Protein AF-A0A2D4SMN6-F1 (afdb_monomer_lite)

Foldseek 3Di:
DVVVVVVVVVVVVVVVVCVVDVPVPVVVVVVVVVCVPDPDDPVVVVVVVVVVVVVVVPDDDDDDDDDDDDDDDDDDDDDDPPPPPDPPPPPPDVVVLVVVLVVVVVVQQPDDQPPDWHWDADLVDLAGTETEDEADDPVSLLRRLLSVLVVCLVDQNGQKHKYFYPVWDDVSSLVSNVVSNVVRDPPVQWDWDGDGGMIMIGGPDGGCSSPDPDPVPPDD

pLDDT: mean 73.34, std 19.49, range [35.47, 96.75]

Secondary structure (DSSP, 8-state):
-HHHHHHHHHHHHHHHHHHH---HHHHHHHHHHHHHH-SS-HHHHHHHHHHHHHHHTS-----------------------------------HHHHHHHHHHHHHHHHH---TT--EEEE-TTSSS-EEEEE-S--HHHHHHHHHHHHHHHHTS---SEEEEEETT---HHHHHHHHHHHTTTS-TTSEEEEE-SSEEEEEESS--GGG-----TT---

Radius of gyration: 28.44 Å; chains: 1; bounding box: 80×39×70 Å

Sequence (220 aa):
MKLISLLFFILSYGAWYVQQHPSSETWNITFIEWNQKSPVSIWSIFLTLGVILFLRKSKKNPTTPSRSSRPQPKPRTQTQPRAQSEPKAPIFDESVASEWKEKLSSSALSLTFPRGGKIAFDPQKDTPFVLKLPHKTHQAYKDSIHIFAQWLCDTPTPKRVMIRFDAGCSEKEQQLVRAAFRKHYHINEMIIRKEANQIDILFHHPDQKWGIKYNLNKTF

Structure (mmCIF, N/CA/C/O backbone):
data_AF-A0A2D4SMN6-F1
#
_entry.id   AF-A0A2D4SMN6-F1
#
loop_
_atom_site.group_PDB
_atom_site.id
_atom_site.type_symbol
_atom_site.label_atom_id
_atom_site.label_alt_id
_atom_site.label_comp_id
_atom_site.label_asym_id
_atom_site.label_entity_id
_atom_site.label_seq_id
_atom_site.pdbx_PDB_ins_code
_atom_site.Cartn_x
_atom_site.Cartn_y
_atom_site.Cartn_z
_atom_site.occupancy
_atom_site.B_iso_or_equiv
_atom_site.auth_seq_id
_atom_site.auth_comp_id
_atom_site.auth_asym_id
_atom_site.auth_atom_id
_atom_site.pdbx_PDB_model_num
ATOM 1 N N . MET A 1 1 ? -12.666 22.801 -34.408 1.00 52.06 1 MET A N 1
ATOM 2 C CA . MET A 1 1 ? -11.562 23.788 -34.462 1.00 52.06 1 MET A CA 1
ATOM 3 C C . MET A 1 1 ? -10.513 23.642 -33.346 1.00 52.06 1 MET A C 1
ATOM 5 O O . MET A 1 1 ? -9.399 24.089 -33.556 1.00 52.06 1 MET A O 1
ATOM 9 N N . LYS A 1 2 ? -10.778 22.966 -32.211 1.00 52.53 2 LYS A N 1
ATOM 10 C CA . LYS A 1 2 ? -9.807 22.846 -31.094 1.00 52.53 2 LYS A CA 1
ATOM 11 C C . LYS A 1 2 ? -8.564 21.971 -31.367 1.00 52.53 2 LYS A C 1
ATOM 13 O O . LYS A 1 2 ? -7.527 22.199 -30.764 1.00 52.53 2 LYS A O 1
ATOM 18 N N . LEU A 1 3 ? -8.641 21.007 -32.290 1.00 51.12 3 LEU A N 1
ATOM 19 C CA . LEU A 1 3 ? -7.527 20.084 -32.576 1.00 51.12 3 LEU A CA 1
ATOM 20 C C . LEU A 1 3 ? -6.371 20.740 -33.353 1.00 51.12 3 LEU A C 1
ATOM 22 O O . LEU A 1 3 ? -5.216 20.374 -33.176 1.00 51.12 3 LEU A O 1
ATOM 26 N N . ILE A 1 4 ? -6.694 21.722 -34.199 1.00 60.94 4 ILE A N 1
ATOM 27 C CA . ILE A 1 4 ? -5.717 22.423 -35.043 1.00 60.94 4 ILE A CA 1
ATOM 28 C C . ILE A 1 4 ? -4.829 23.317 -34.170 1.00 60.94 4 ILE A C 1
ATOM 30 O O . ILE A 1 4 ? -3.617 23.330 -34.337 1.00 60.94 4 ILE A O 1
ATOM 34 N N . SER A 1 5 ? -5.414 23.973 -33.163 1.00 60.12 5 SER A N 1
ATOM 35 C CA . SER A 1 5 ? -4.671 24.786 -32.192 1.00 60.12 5 SER A CA 1
ATOM 36 C C . SER A 1 5 ? -3.653 23.966 -31.388 1.00 60.12 5 SER A C 1
ATOM 38 O O . SER A 1 5 ? -2.552 24.450 -31.146 1.00 60.12 5 SER A O 1
ATOM 40 N N . LEU A 1 6 ? -3.973 22.712 -31.043 1.00 64.50 6 LEU A N 1
ATOM 41 C CA . LEU A 1 6 ? -3.051 21.828 -30.324 1.00 64.50 6 LEU A CA 1
ATOM 42 C C . LEU A 1 6 ? -1.851 21.417 -31.195 1.00 64.50 6 LEU A C 1
ATOM 44 O O . LEU A 1 6 ? -0.722 21.385 -30.717 1.00 64.50 6 LEU A O 1
ATOM 48 N N . LEU A 1 7 ? -2.093 21.149 -32.482 1.00 62.28 7 LEU A N 1
ATOM 49 C CA . LEU A 1 7 ? -1.046 20.828 -33.456 1.00 62.28 7 LEU A CA 1
ATOM 50 C C . LEU A 1 7 ? -0.087 22.000 -33.669 1.00 62.28 7 LEU A C 1
ATOM 52 O O . LEU A 1 7 ? 1.123 21.796 -33.659 1.00 62.28 7 LEU A O 1
ATOM 56 N N . PHE A 1 8 ? -0.612 23.223 -33.780 1.00 68.56 8 PHE A N 1
ATOM 57 C CA . PHE A 1 8 ? 0.228 24.419 -33.837 1.00 68.56 8 PHE A CA 1
ATOM 58 C C . PHE A 1 8 ? 1.056 24.587 -32.562 1.00 68.56 8 PHE A C 1
ATOM 60 O O . PHE A 1 8 ? 2.240 24.870 -32.657 1.00 68.56 8 PHE A O 1
ATOM 67 N N . PHE A 1 9 ? 0.487 24.337 -31.379 1.00 69.38 9 PHE A N 1
ATOM 68 C CA . PHE A 1 9 ? 1.232 24.455 -30.123 1.00 69.38 9 PHE A CA 1
ATOM 69 C C . PHE A 1 9 ? 2.400 23.463 -30.029 1.00 69.38 9 PHE A C 1
ATOM 71 O O . PHE A 1 9 ? 3.490 23.835 -29.604 1.00 69.38 9 PHE A O 1
ATOM 78 N N . ILE A 1 10 ? 2.197 22.218 -30.472 1.00 72.12 10 ILE A N 1
ATOM 79 C CA . ILE A 1 10 ? 3.242 21.182 -30.479 1.00 72.12 10 ILE A CA 1
ATOM 80 C C . ILE A 1 10 ? 4.348 21.532 -31.484 1.00 72.12 10 ILE A C 1
ATOM 82 O O . ILE A 1 10 ? 5.528 21.403 -31.162 1.00 72.12 10 ILE A O 1
ATOM 86 N N . LEU A 1 11 ? 3.980 22.016 -32.676 1.00 69.00 11 LEU A N 1
ATOM 87 C CA . LEU A 1 11 ? 4.942 22.424 -33.704 1.00 69.00 11 LEU A CA 1
ATOM 88 C C . LEU A 1 11 ? 5.760 23.646 -33.264 1.00 69.00 11 LEU A C 1
ATOM 90 O O . LEU A 1 11 ? 6.982 23.642 -33.403 1.00 69.00 11 LEU A O 1
ATOM 94 N N . SER A 1 12 ? 5.115 24.651 -32.668 1.00 72.00 12 SER A N 1
ATOM 95 C CA . SER A 1 12 ? 5.791 25.842 -32.142 1.00 72.00 12 SER A CA 1
ATOM 96 C C . SER A 1 12 ? 6.727 25.510 -30.980 1.00 72.00 12 SER A C 1
ATOM 98 O O . SER A 1 12 ? 7.827 26.052 -30.904 1.00 72.00 12 SER A O 1
ATOM 100 N N . TYR A 1 13 ? 6.323 24.595 -30.092 1.00 71.12 13 TYR A N 1
ATOM 101 C CA . TYR A 1 13 ? 7.156 24.165 -28.967 1.00 71.12 13 TYR A CA 1
ATOM 102 C C . TYR A 1 13 ? 8.370 23.351 -29.434 1.00 71.12 13 TYR A C 1
ATOM 104 O O . TYR A 1 13 ? 9.477 23.563 -28.944 1.00 71.12 13 TYR A O 1
ATOM 112 N N . GLY A 1 14 ? 8.186 22.479 -30.432 1.00 66.00 14 GLY A N 1
ATOM 113 C CA . GLY A 1 14 ? 9.284 21.754 -31.070 1.00 66.00 14 GLY A CA 1
ATOM 114 C C . GLY A 1 14 ? 10.293 22.690 -31.738 1.00 66.00 14 GLY A C 1
ATOM 115 O O . GLY A 1 14 ? 11.494 22.529 -31.539 1.00 66.00 14 GLY A O 1
ATOM 116 N N . ALA A 1 15 ? 9.820 23.710 -32.461 1.00 69.25 15 ALA A N 1
ATOM 117 C CA . ALA A 1 15 ? 10.693 24.691 -33.108 1.00 69.25 15 ALA A CA 1
ATOM 118 C C . ALA A 1 15 ? 11.480 25.538 -32.090 1.00 69.25 15 ALA A C 1
ATOM 120 O O . ALA A 1 15 ? 12.682 25.736 -32.254 1.00 69.25 15 ALA A O 1
ATOM 121 N N . TRP A 1 16 ? 10.831 25.976 -31.004 1.00 72.44 16 TRP A N 1
ATOM 122 C CA . TRP A 1 16 ? 11.483 26.727 -29.925 1.00 72.44 16 TRP A CA 1
ATOM 123 C C . TRP A 1 16 ? 12.549 25.899 -29.196 1.00 72.44 16 TRP A C 1
ATOM 125 O O . TRP A 1 16 ? 13.638 26.397 -28.917 1.00 72.44 16 TRP A O 1
ATOM 135 N N . TYR A 1 17 ? 12.272 24.617 -28.944 1.00 66.75 17 TYR A N 1
ATOM 136 C CA . TYR A 1 17 ? 13.219 23.707 -28.299 1.00 66.75 17 TYR A CA 1
ATOM 137 C C . TYR A 1 17 ? 14.473 23.465 -29.156 1.00 66.75 17 TYR A C 1
ATOM 139 O O . TYR A 1 17 ? 15.591 23.498 -28.643 1.00 66.75 17 TYR A O 1
ATOM 147 N N . VAL A 1 18 ? 14.302 23.301 -30.473 1.00 61.66 18 VAL A N 1
ATOM 148 C CA . VAL A 1 18 ? 15.417 23.170 -31.432 1.00 61.66 18 VAL A CA 1
ATOM 149 C C . VAL A 1 18 ? 16.272 24.440 -31.475 1.00 61.66 18 VAL A C 1
ATOM 151 O O . VAL A 1 18 ? 17.490 24.363 -31.607 1.00 61.66 18 VAL A O 1
ATOM 154 N N . GLN A 1 19 ? 15.659 25.611 -31.301 1.00 66.12 19 GLN A N 1
ATOM 155 C CA . GLN A 1 19 ? 16.364 26.890 -31.306 1.00 66.12 19 GLN A CA 1
ATOM 156 C C . GLN A 1 19 ? 17.212 27.121 -30.039 1.00 66.12 19 GLN A C 1
ATOM 158 O O . GLN A 1 19 ? 18.218 27.824 -30.108 1.00 66.12 19 GLN A O 1
ATOM 163 N N . GLN A 1 20 ? 16.848 26.520 -28.898 1.00 66.94 20 GLN A N 1
ATOM 164 C CA . GLN A 1 20 ? 17.620 26.622 -27.648 1.00 66.94 20 GLN A CA 1
ATOM 165 C C . GLN A 1 20 ? 18.776 25.618 -27.533 1.00 66.94 20 GLN A C 1
ATOM 167 O O . GLN A 1 20 ? 19.695 25.837 -26.744 1.00 66.94 20 GLN A O 1
ATOM 172 N N . HIS A 1 21 ? 18.771 24.546 -28.328 1.00 57.16 21 HIS A N 1
ATOM 173 C CA . HIS A 1 21 ? 19.803 23.506 -28.299 1.00 57.16 21 HIS A CA 1
ATOM 174 C C . HIS A 1 21 ? 20.436 23.304 -29.688 1.00 57.16 21 HIS A C 1
ATOM 176 O O . HIS A 1 21 ? 20.187 22.289 -30.338 1.00 57.16 21 HIS A O 1
ATOM 182 N N . PRO A 1 22 ? 21.285 24.241 -30.155 1.00 53.78 22 PRO A N 1
ATOM 183 C CA . PRO A 1 22 ? 21.840 24.232 -31.510 1.00 53.78 22 PRO A CA 1
ATOM 184 C C . PRO A 1 22 ? 22.974 23.210 -31.734 1.00 53.78 22 PRO A C 1
ATOM 186 O O . PRO A 1 22 ? 23.736 23.354 -32.687 1.00 53.78 22 PRO A O 1
ATOM 189 N N . SER A 1 23 ? 23.120 22.171 -30.901 1.00 53.19 23 SER A N 1
ATOM 190 C CA . SER A 1 23 ? 24.130 21.126 -31.123 1.00 53.19 23 SER A CA 1
ATOM 191 C C . SER A 1 23 ? 23.672 20.187 -32.249 1.00 53.19 23 SER A C 1
ATOM 193 O O . SER A 1 23 ? 23.110 19.115 -32.017 1.00 53.19 23 SER A O 1
ATOM 195 N N . SER A 1 24 ? 23.872 20.631 -33.486 1.00 50.16 24 SER A N 1
ATOM 196 C CA . SER A 1 24 ? 23.429 20.007 -34.737 1.00 50.16 24 SER A CA 1
ATOM 197 C C . SER A 1 24 ? 24.169 18.716 -35.115 1.00 50.16 24 SER A C 1
ATOM 199 O O . SER A 1 24 ? 23.816 18.083 -36.108 1.00 50.16 24 SER A O 1
ATOM 201 N N . GLU A 1 25 ? 25.149 18.274 -34.326 1.00 52.16 25 GLU A N 1
ATOM 202 C CA . GLU A 1 25 ? 25.961 17.096 -34.658 1.00 52.16 25 GLU A CA 1
ATOM 203 C C . GLU A 1 25 ? 25.389 15.777 -34.113 1.00 52.16 25 GLU A C 1
ATOM 205 O O . GLU A 1 25 ? 25.481 14.744 -34.773 1.00 52.16 25 GLU A O 1
ATOM 210 N N . THR A 1 26 ? 24.711 15.780 -32.962 1.00 50.41 26 THR A N 1
ATOM 211 C CA . THR A 1 26 ? 24.209 14.540 -32.332 1.00 50.41 26 THR A CA 1
ATOM 212 C C . THR A 1 26 ? 22.877 14.051 -32.903 1.00 50.41 26 THR A C 1
ATOM 214 O O . THR A 1 26 ? 22.603 12.847 -32.923 1.00 50.41 26 THR A O 1
ATOM 217 N N . TRP A 1 27 ? 22.045 14.952 -33.426 1.00 46.91 27 TRP A N 1
ATOM 218 C CA . TRP A 1 27 ? 20.718 14.588 -33.935 1.00 46.91 27 TRP A CA 1
ATOM 219 C C . TRP A 1 27 ? 20.756 13.925 -35.313 1.00 46.91 27 TRP A C 1
ATOM 221 O O . TRP A 1 27 ? 19.980 13.001 -35.552 1.00 46.91 27 TRP A O 1
ATOM 231 N N . ASN A 1 28 ? 21.684 14.323 -36.191 1.00 49.31 28 ASN A N 1
ATOM 232 C CA . ASN A 1 28 ? 21.813 13.711 -37.518 1.00 49.31 28 ASN A CA 1
ATOM 233 C C . ASN A 1 28 ? 22.252 12.241 -37.433 1.00 49.31 28 ASN A C 1
ATOM 235 O O . ASN A 1 28 ? 21.723 11.399 -38.155 1.00 49.31 28 ASN A O 1
ATOM 239 N N . ILE A 1 29 ? 23.153 11.909 -36.504 1.00 50.25 29 ILE A N 1
ATOM 240 C CA . ILE A 1 29 ? 23.655 10.537 -36.327 1.00 50.25 29 ILE A CA 1
ATOM 241 C C . ILE A 1 29 ? 22.550 9.629 -35.762 1.00 50.25 29 ILE A C 1
ATOM 243 O O . ILE A 1 29 ? 22.331 8.523 -36.258 1.00 50.25 29 ILE A O 1
ATOM 247 N N . THR A 1 30 ? 21.774 10.132 -34.798 1.00 51.91 30 THR A N 1
ATOM 248 C CA . THR A 1 30 ? 20.711 9.350 -34.145 1.00 51.91 30 THR A CA 1
ATOM 249 C C . THR A 1 30 ? 19.514 9.096 -35.075 1.00 51.91 30 THR A C 1
ATOM 251 O O . THR A 1 30 ? 18.909 8.024 -35.029 1.00 51.91 30 THR A O 1
ATOM 254 N N . PHE A 1 31 ? 19.178 10.042 -35.963 1.00 51.38 31 PHE A N 1
ATOM 255 C CA . PHE A 1 31 ? 18.080 9.865 -36.926 1.00 51.38 31 PHE A CA 1
ATOM 256 C C . PHE A 1 31 ? 18.416 8.855 -38.033 1.00 51.38 31 PHE A C 1
ATOM 258 O O . PHE A 1 31 ? 17.540 8.100 -38.460 1.00 51.38 31 PHE A O 1
ATOM 265 N N . ILE A 1 32 ? 19.677 8.811 -38.477 1.00 51.41 32 ILE A N 1
ATOM 266 C CA . ILE A 1 32 ? 20.130 7.885 -39.523 1.00 51.41 32 ILE A CA 1
ATOM 267 C C . ILE A 1 32 ? 20.202 6.447 -38.984 1.00 51.41 32 ILE A C 1
ATOM 269 O O . ILE A 1 32 ? 19.708 5.533 -39.646 1.00 51.41 32 ILE A O 1
ATOM 273 N N . GLU A 1 33 ? 20.707 6.235 -37.762 1.00 51.16 33 GLU A N 1
ATOM 274 C CA . GLU A 1 33 ? 20.721 4.898 -37.142 1.00 51.16 33 GLU A CA 1
ATOM 275 C C . GLU A 1 33 ? 19.312 4.357 -36.853 1.00 51.16 33 GLU A C 1
ATOM 277 O O . GLU A 1 33 ? 19.053 3.159 -37.016 1.00 51.16 33 GLU A O 1
ATOM 282 N N . TRP A 1 34 ? 18.370 5.218 -36.453 1.00 50.75 34 TRP A N 1
ATOM 283 C CA . TRP A 1 34 ? 17.008 4.775 -36.146 1.00 50.75 34 TRP A CA 1
ATOM 284 C C . TRP A 1 34 ? 16.237 4.338 -37.399 1.00 50.75 34 TRP A C 1
ATOM 286 O O . TRP A 1 34 ? 15.472 3.370 -37.353 1.00 50.75 34 TRP A O 1
ATOM 296 N N . ASN A 1 35 ? 16.506 4.977 -38.542 1.00 51.44 35 ASN A N 1
ATOM 297 C CA . ASN A 1 35 ? 15.891 4.625 -39.821 1.00 51.44 35 ASN A CA 1
ATOM 298 C C . ASN A 1 35 ? 16.421 3.294 -40.401 1.00 51.44 35 ASN A C 1
ATOM 300 O O . ASN A 1 35 ? 15.777 2.711 -41.267 1.00 51.44 35 ASN A O 1
ATOM 304 N N . GLN A 1 36 ? 17.563 2.786 -39.912 1.00 56.34 36 GLN A N 1
ATOM 305 C CA . GLN A 1 36 ? 18.129 1.494 -40.328 1.00 56.34 36 GLN A CA 1
ATOM 306 C C . GLN A 1 36 ? 17.689 0.305 -39.457 1.00 56.34 36 GLN A C 1
ATOM 308 O O . GLN A 1 36 ? 17.659 -0.823 -39.943 1.00 56.34 36 GLN A O 1
ATOM 313 N N . LYS A 1 37 ? 17.347 0.524 -38.179 1.00 55.34 37 LYS A N 1
ATOM 314 C CA . LYS A 1 37 ? 16.965 -0.557 -37.243 1.00 55.34 37 LYS A CA 1
ATOM 315 C C . LYS A 1 37 ? 15.463 -0.794 -37.115 1.00 55.34 37 LYS A C 1
ATOM 317 O O . LYS A 1 37 ? 15.063 -1.850 -36.628 1.00 55.34 37 LYS A O 1
ATOM 322 N N . SER A 1 38 ? 14.628 0.158 -37.524 1.00 52.31 38 SER A N 1
ATOM 323 C CA . SER A 1 38 ? 13.178 -0.023 -37.506 1.00 52.31 38 SER A CA 1
ATOM 324 C C . SER A 1 38 ? 12.708 -0.639 -38.830 1.00 52.31 38 SER A C 1
ATOM 326 O O . SER A 1 38 ? 12.815 0.018 -39.863 1.00 52.31 38 SER A O 1
ATOM 328 N N . PRO A 1 39 ? 12.105 -1.844 -38.839 1.00 59.41 39 PRO A N 1
ATOM 329 C CA . PRO A 1 39 ? 11.468 -2.395 -40.041 1.00 59.41 39 PRO A CA 1
ATOM 330 C C . PRO A 1 39 ? 10.200 -1.620 -40.446 1.00 59.41 39 PRO A C 1
ATOM 332 O O . PRO A 1 39 ? 9.530 -1.962 -41.418 1.00 59.41 39 PRO A O 1
ATOM 335 N N . VAL A 1 40 ? 9.837 -0.588 -39.683 1.00 57.53 40 VAL A N 1
ATOM 336 C CA . VAL A 1 40 ? 8.602 0.168 -39.826 1.00 57.53 40 VAL A CA 1
ATOM 337 C C . VAL A 1 40 ? 8.944 1.552 -40.366 1.00 57.53 40 VAL A C 1
ATOM 339 O O . VAL A 1 40 ? 9.474 2.400 -39.648 1.00 57.53 40 VAL A O 1
ATOM 342 N N . SER A 1 41 ? 8.641 1.772 -41.647 1.00 67.06 41 SER A N 1
ATOM 343 C CA . SER A 1 41 ? 8.822 3.064 -42.314 1.00 67.06 41 SER A CA 1
ATOM 344 C C . SER A 1 41 ? 8.030 4.156 -41.592 1.00 67.06 41 SER A C 1
ATOM 346 O O . SER A 1 41 ? 6.854 3.958 -41.285 1.00 67.06 41 SER A O 1
ATOM 348 N N . ILE A 1 42 ? 8.628 5.330 -41.372 1.00 65.75 42 ILE A N 1
ATOM 349 C CA . ILE A 1 42 ? 7.981 6.494 -40.732 1.00 65.75 42 ILE A CA 1
ATOM 350 C C . ILE A 1 42 ? 6.644 6.856 -41.409 1.00 65.75 42 ILE A C 1
ATOM 352 O O . ILE A 1 42 ? 5.694 7.268 -40.743 1.00 65.75 42 ILE A O 1
ATOM 356 N N . TRP A 1 43 ? 6.510 6.602 -42.714 1.00 67.50 43 TRP A N 1
ATOM 357 C CA . TRP A 1 43 ? 5.266 6.803 -43.462 1.00 67.50 43 TRP A CA 1
ATOM 358 C C . TRP A 1 43 ? 4.089 5.954 -42.954 1.00 67.50 43 TRP A C 1
ATOM 360 O O . TRP A 1 43 ? 2.939 6.391 -43.008 1.00 67.50 43 TRP A O 1
ATOM 370 N N . SER A 1 44 ? 4.353 4.774 -42.387 1.00 71.50 44 SER A N 1
ATOM 371 C CA . SER A 1 44 ? 3.319 3.891 -41.827 1.00 71.50 44 SER A CA 1
ATOM 372 C C . SER A 1 44 ? 2.669 4.454 -40.554 1.00 71.50 44 SER A C 1
ATOM 374 O O . SER A 1 44 ? 1.499 4.168 -40.287 1.00 71.50 44 SER A O 1
ATOM 376 N N . ILE A 1 45 ? 3.375 5.317 -39.811 1.00 69.38 45 ILE A N 1
ATOM 377 C CA . ILE A 1 45 ? 2.846 6.018 -38.630 1.00 69.38 45 ILE A CA 1
ATOM 378 C C . ILE A 1 4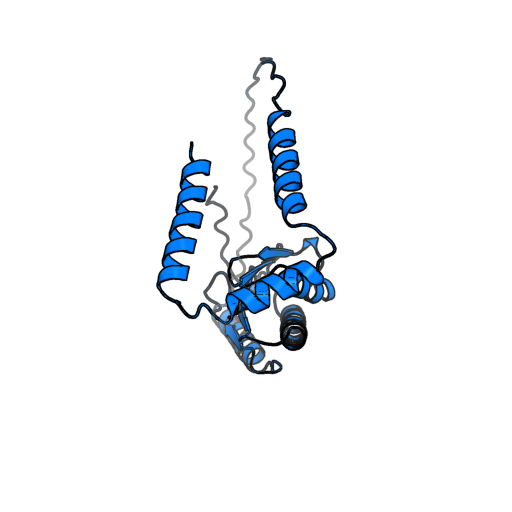5 ? 1.782 7.035 -39.069 1.00 69.38 45 ILE A C 1
ATOM 380 O O . ILE A 1 45 ? 0.702 7.112 -38.483 1.00 69.38 45 ILE A O 1
ATOM 384 N N . PHE A 1 46 ? 2.039 7.770 -40.154 1.00 73.06 46 PHE A N 1
ATOM 385 C CA . PHE A 1 46 ? 1.061 8.705 -40.716 1.00 73.06 46 PHE A CA 1
ATOM 386 C C . PHE A 1 46 ? -0.156 7.980 -41.304 1.00 73.06 46 PHE A C 1
ATOM 388 O O . PHE A 1 46 ? -1.292 8.423 -41.116 1.00 73.06 46 PHE A O 1
ATOM 395 N N . LEU A 1 47 ? 0.062 6.833 -41.953 1.00 73.69 47 LEU A N 1
ATOM 396 C CA . LEU A 1 47 ? -1.008 6.038 -42.557 1.00 73.69 47 LEU A CA 1
ATOM 397 C C . LEU A 1 47 ? -1.934 5.416 -41.496 1.00 73.69 47 LEU A C 1
ATOM 399 O O . LEU A 1 47 ? -3.158 5.490 -41.615 1.00 73.69 47 LEU A O 1
ATOM 403 N N . THR A 1 48 ? -1.367 4.887 -40.406 1.00 71.38 48 THR A N 1
ATOM 404 C CA . THR A 1 48 ? -2.145 4.354 -39.271 1.00 71.38 48 THR A CA 1
ATOM 405 C C . THR A 1 48 ? -2.940 5.441 -38.548 1.00 71.38 48 THR A C 1
ATOM 407 O O . THR A 1 48 ? -4.114 5.223 -38.234 1.00 71.38 48 THR A O 1
ATOM 410 N N . LEU A 1 49 ? -2.375 6.639 -38.356 1.00 74.00 49 LEU A N 1
ATOM 411 C CA . LEU A 1 49 ? -3.130 7.773 -37.807 1.00 74.00 49 LEU A CA 1
ATOM 412 C C . LEU A 1 49 ? -4.312 8.179 -38.703 1.00 74.00 49 LEU A C 1
ATOM 414 O O . LEU A 1 49 ? -5.399 8.465 -38.191 1.00 74.00 49 LEU A O 1
ATOM 418 N N . GLY A 1 50 ? -4.128 8.169 -40.027 1.00 70.31 50 GLY A N 1
ATOM 419 C CA . GLY A 1 50 ? -5.186 8.470 -40.993 1.00 70.31 50 GLY A CA 1
ATOM 420 C C . GLY A 1 50 ? -6.378 7.511 -40.894 1.00 70.31 50 GLY A C 1
ATOM 421 O O . GLY A 1 50 ? -7.527 7.953 -40.818 1.00 70.31 50 GLY A O 1
ATOM 422 N N . VAL A 1 51 ? -6.114 6.202 -40.804 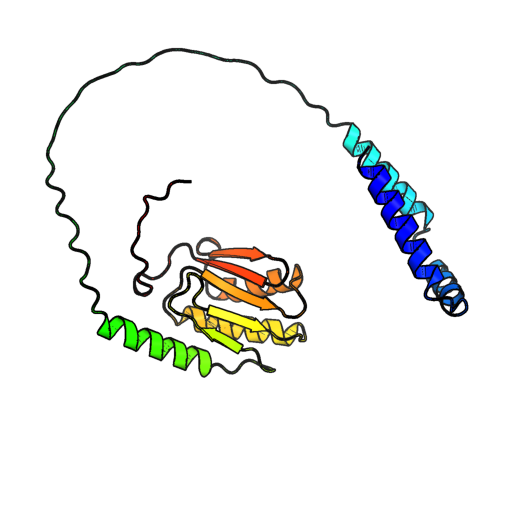1.00 73.31 51 VAL A N 1
ATOM 423 C CA . VAL A 1 51 ? -7.157 5.161 -40.699 1.00 73.31 51 VAL A CA 1
ATOM 424 C C . VAL A 1 51 ? -7.959 5.284 -39.398 1.00 73.31 51 VAL A C 1
ATOM 426 O O . VAL A 1 51 ? -9.191 5.209 -39.414 1.00 73.31 51 VAL A O 1
ATOM 429 N N . ILE A 1 52 ? -7.291 5.545 -38.269 1.00 72.38 52 ILE A N 1
ATOM 430 C CA . ILE A 1 52 ? -7.952 5.694 -36.960 1.00 72.38 52 ILE A CA 1
ATOM 431 C C . ILE A 1 52 ? -8.892 6.910 -36.945 1.00 72.38 52 ILE A C 1
ATOM 433 O O . ILE A 1 52 ? -9.994 6.849 -36.387 1.00 72.38 52 ILE A O 1
ATOM 437 N N . LEU A 1 53 ? -8.490 8.018 -37.574 1.00 69.12 53 LEU A N 1
ATOM 438 C CA . LEU A 1 53 ? -9.325 9.217 -37.668 1.00 69.12 53 LEU A CA 1
ATOM 439 C C . LEU A 1 53 ? -10.522 9.023 -38.611 1.00 69.12 53 LEU A C 1
ATOM 441 O O . LEU A 1 53 ? -11.600 9.554 -38.332 1.00 69.12 53 LEU A O 1
ATOM 445 N N . PHE A 1 54 ? -10.370 8.231 -39.677 1.00 65.88 54 PHE A N 1
ATOM 446 C CA . PHE A 1 54 ? -11.451 7.942 -40.622 1.00 65.88 54 PHE A CA 1
ATOM 447 C C . PHE A 1 54 ? -12.541 7.046 -40.005 1.00 65.88 54 PHE A C 1
ATOM 449 O O . PHE A 1 54 ? -13.730 7.353 -40.107 1.00 65.88 54 PHE A O 1
ATOM 456 N N . LEU A 1 55 ? -12.155 6.008 -39.252 1.00 64.00 55 LEU A N 1
ATOM 457 C CA . LEU A 1 55 ? -13.097 5.097 -38.581 1.00 64.00 55 LEU A CA 1
ATOM 458 C C . LEU A 1 55 ? -13.932 5.782 -37.484 1.00 64.00 55 LEU A C 1
ATOM 460 O O . LEU A 1 55 ? -15.082 5.405 -37.248 1.00 64.00 55 LEU A O 1
ATOM 464 N N . ARG A 1 56 ? -13.410 6.835 -36.840 1.00 58.69 56 ARG A N 1
ATOM 465 C CA . ARG A 1 56 ? -14.153 7.592 -35.814 1.00 58.69 56 ARG A CA 1
ATOM 466 C C . ARG A 1 56 ? -15.298 8.441 -36.368 1.00 58.69 56 ARG A C 1
ATOM 468 O O . ARG A 1 56 ? -16.221 8.743 -35.617 1.00 58.69 56 ARG A O 1
ATOM 475 N N . LYS A 1 57 ? -15.289 8.809 -37.654 1.00 55.44 57 LYS A N 1
ATOM 476 C CA . LYS A 1 57 ? -16.374 9.611 -38.253 1.00 55.44 57 LYS A CA 1
ATOM 477 C C . LYS A 1 57 ? -17.623 8.801 -38.623 1.00 55.44 57 LYS A C 1
ATOM 479 O O . LYS A 1 57 ? -18.661 9.413 -38.861 1.00 55.44 57 LYS A O 1
ATOM 484 N N . SER A 1 58 ? -17.549 7.468 -38.649 1.00 53.06 58 SER A N 1
ATOM 485 C CA . SER A 1 58 ? -18.630 6.621 -39.181 1.00 53.06 58 SER A CA 1
ATOM 486 C C . SER A 1 58 ? -19.672 6.166 -38.141 1.00 53.06 58 SER A C 1
ATOM 488 O O . SER A 1 58 ? -20.735 5.677 -38.505 1.00 53.06 58 SER A O 1
ATOM 490 N N . LYS A 1 59 ? -19.452 6.387 -36.836 1.00 50.47 59 LYS A N 1
ATOM 491 C CA . LYS A 1 59 ? -20.476 6.122 -35.805 1.00 50.47 59 LYS A CA 1
ATOM 492 C C . LYS A 1 59 ? -21.288 7.382 -35.498 1.00 50.47 59 LYS A C 1
ATOM 494 O O . LYS A 1 59 ? -20.998 8.100 -34.544 1.00 50.47 59 LYS A O 1
ATOM 499 N N . LYS A 1 60 ? -22.310 7.644 -36.317 1.00 48.94 60 LYS A N 1
ATOM 500 C CA . LYS A 1 60 ? -23.442 8.518 -35.968 1.00 48.94 60 LYS A CA 1
ATOM 501 C C . LYS A 1 60 ? -24.675 7.654 -35.662 1.00 48.94 60 LYS A C 1
ATOM 503 O O . LYS A 1 60 ? -24.922 6.660 -36.332 1.00 48.94 60 LYS A O 1
ATOM 508 N N . ASN A 1 61 ? -25.366 8.049 -34.597 1.00 49.78 61 ASN A N 1
ATOM 509 C CA . ASN A 1 61 ? -26.436 7.367 -33.856 1.00 49.78 61 ASN A CA 1
ATOM 510 C C . ASN A 1 61 ? -27.688 6.993 -34.673 1.00 49.78 61 ASN A C 1
ATOM 512 O O . ASN A 1 61 ? -28.022 7.709 -35.616 1.00 49.78 61 ASN A O 1
ATOM 516 N N . PRO A 1 62 ? -28.491 6.044 -34.155 1.00 46.91 62 PRO A N 1
ATOM 517 C CA . PRO A 1 62 ? -29.949 6.154 -34.181 1.00 46.91 62 PRO A CA 1
ATOM 518 C C . PRO A 1 62 ? -30.521 6.129 -32.744 1.00 46.91 62 PRO A C 1
ATOM 520 O O . PRO A 1 62 ? -30.140 5.300 -31.926 1.00 46.91 62 PRO A O 1
ATOM 523 N N . THR A 1 63 ? -31.222 7.177 -32.306 1.00 44.62 63 THR A N 1
ATOM 524 C CA . THR A 1 63 ? -32.679 7.408 -32.438 1.00 44.62 63 THR A CA 1
ATOM 525 C C . THR A 1 63 ? -33.456 6.858 -31.236 1.00 44.62 63 THR A C 1
ATOM 527 O O . THR A 1 63 ? -33.710 5.666 -31.113 1.00 44.62 63 THR A O 1
ATOM 530 N N . THR A 1 64 ? -33.852 7.777 -30.357 1.00 49.94 64 THR A N 1
ATOM 531 C CA . THR A 1 64 ? -34.817 7.612 -29.260 1.00 49.94 64 THR A CA 1
ATOM 532 C C . THR A 1 64 ? -36.256 7.549 -29.798 1.00 49.94 64 THR A C 1
ATOM 534 O O . THR A 1 64 ? -36.581 8.314 -30.707 1.00 49.94 64 THR A O 1
ATOM 537 N N . PRO A 1 65 ? -37.153 6.760 -29.179 1.00 51.28 65 PRO A N 1
ATOM 538 C CA . PRO A 1 65 ? -38.544 7.194 -28.977 1.00 51.28 65 PRO A CA 1
ATOM 539 C C . PRO A 1 65 ? -38.997 6.951 -27.517 1.00 51.28 65 PRO A C 1
ATOM 541 O O . PRO A 1 65 ? -38.672 5.944 -26.904 1.00 51.28 65 PRO A O 1
ATOM 544 N N . SER A 1 66 ? -39.529 7.965 -26.833 1.00 38.78 66 SER A N 1
ATOM 545 C CA . SER A 1 66 ? -40.962 8.300 -26.684 1.00 38.78 66 SER A CA 1
ATOM 546 C C . SER A 1 66 ? -41.689 7.581 -25.529 1.00 38.78 66 SER A C 1
ATOM 548 O O . SER A 1 66 ? -42.072 6.423 -25.620 1.00 38.78 66 SER A O 1
ATOM 550 N N . ARG A 1 67 ? -41.890 8.356 -24.453 1.00 46.34 67 ARG A N 1
ATOM 551 C CA . ARG A 1 67 ? -43.069 8.502 -23.572 1.00 46.34 67 ARG A CA 1
ATOM 552 C C . ARG A 1 67 ? -44.173 7.424 -23.633 1.00 46.34 67 ARG A C 1
ATOM 554 O O . ARG A 1 67 ? -44.883 7.315 -24.625 1.00 46.34 67 ARG A O 1
ATOM 561 N N . SER A 1 68 ? -44.468 6.819 -22.480 1.00 41.03 68 SER A N 1
ATOM 562 C CA . SER A 1 68 ? -45.825 6.382 -22.126 1.00 41.03 68 SER A CA 1
ATOM 563 C C . SER A 1 68 ? -46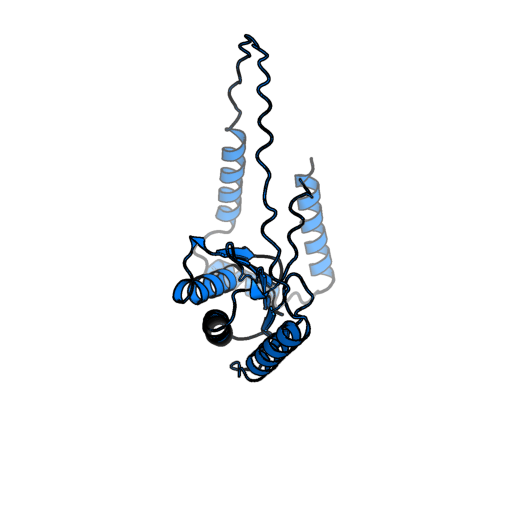.118 6.708 -20.661 1.00 41.03 68 SER A C 1
ATOM 565 O O . SER A 1 68 ? -45.288 6.529 -19.774 1.00 41.03 68 SER A O 1
ATOM 567 N N . SER A 1 69 ? -47.298 7.274 -20.452 1.00 54.69 69 SER A N 1
ATOM 568 C CA . SER A 1 69 ? -47.838 7.863 -19.233 1.00 54.69 69 SER A CA 1
ATOM 569 C C . SER A 1 69 ? -49.043 7.059 -18.755 1.00 54.69 69 SER A C 1
ATOM 571 O O . SER A 1 69 ? -49.966 6.937 -19.557 1.00 54.69 69 SER A O 1
ATOM 573 N N . ARG A 1 70 ? -49.098 6.618 -17.483 1.00 44.25 70 ARG A N 1
ATOM 574 C CA . ARG A 1 70 ? -50.323 6.513 -16.637 1.00 44.25 70 ARG A CA 1
ATOM 575 C C . ARG A 1 70 ? -50.056 5.827 -15.273 1.00 44.25 70 ARG A C 1
ATOM 577 O O . ARG A 1 70 ? -48.992 5.245 -15.120 1.00 44.25 70 ARG A O 1
ATOM 584 N N . PRO A 1 71 ? -50.979 5.888 -14.287 1.00 50.88 71 PRO A N 1
ATOM 585 C CA . PRO A 1 71 ? -51.186 6.987 -13.343 1.00 50.88 71 PRO A CA 1
ATOM 586 C C . PRO A 1 71 ? -50.928 6.573 -11.870 1.00 50.88 71 PRO A C 1
ATOM 588 O O . PRO A 1 71 ? -50.709 5.408 -11.554 1.00 50.88 71 PRO A O 1
ATOM 591 N N . GLN A 1 72 ? -50.991 7.554 -10.963 1.00 52.44 72 GLN A N 1
ATOM 592 C CA . GLN A 1 72 ? -51.019 7.376 -9.502 1.00 52.44 72 GLN A CA 1
ATOM 593 C C . GLN A 1 72 ? -52.104 6.397 -9.023 1.00 52.44 72 GLN A C 1
ATOM 595 O O . GLN A 1 72 ? -53.201 6.364 -9.583 1.00 52.44 72 GLN A O 1
ATOM 600 N N . PRO A 1 73 ? -51.861 5.764 -7.863 1.00 49.78 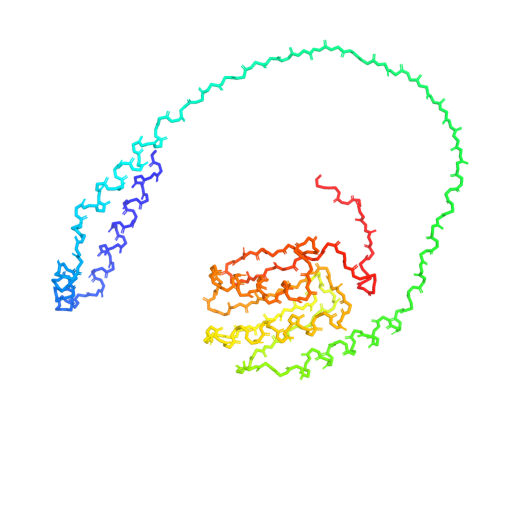73 PRO A N 1
ATOM 601 C CA . PRO A 1 73 ? -52.776 5.974 -6.744 1.00 49.78 73 PRO A CA 1
ATOM 602 C C . PRO A 1 73 ? -52.041 6.269 -5.421 1.00 49.78 73 PRO A C 1
ATOM 604 O O . PRO A 1 73 ? -51.138 5.556 -4.993 1.00 49.78 73 PRO A O 1
ATOM 607 N N . LYS A 1 74 ? -52.481 7.332 -4.747 1.00 50.09 74 LYS A N 1
ATOM 608 C CA . LYS A 1 74 ? -52.391 7.540 -3.289 1.00 50.09 74 LYS A CA 1
ATOM 609 C C . LYS A 1 74 ? -53.808 7.315 -2.720 1.00 50.09 74 LYS A C 1
ATOM 611 O O . LYS A 1 74 ? -54.752 7.410 -3.504 1.00 50.09 74 LYS A O 1
ATOM 616 N N . PRO A 1 75 ? -54.031 7.229 -1.395 1.00 58.91 75 PRO A N 1
ATOM 617 C CA . PRO A 1 75 ? -53.131 6.891 -0.282 1.00 58.91 75 PRO A CA 1
ATOM 618 C C . PRO A 1 75 ? -53.782 5.890 0.713 1.00 58.91 75 PRO A C 1
ATOM 620 O O . PRO A 1 75 ? -55.003 5.771 0.772 1.00 58.91 75 PRO A O 1
ATOM 623 N N . ARG A 1 76 ? -53.012 5.264 1.616 1.00 41.88 76 ARG A N 1
ATOM 624 C CA . ARG A 1 76 ? -53.556 4.929 2.947 1.00 41.88 76 ARG A CA 1
ATOM 625 C C . ARG A 1 76 ? -52.482 4.915 4.027 1.00 41.88 76 ARG A C 1
ATOM 627 O O . ARG A 1 76 ? -51.587 4.081 4.040 1.00 41.88 76 ARG A O 1
ATOM 634 N N . THR A 1 77 ? -52.623 5.874 4.930 1.00 47.56 77 THR A N 1
ATOM 635 C CA . THR A 1 77 ? -51.957 5.980 6.222 1.00 47.56 77 THR A CA 1
ATOM 636 C C . THR A 1 77 ? -52.342 4.793 7.103 1.00 47.56 77 THR A C 1
ATOM 638 O O . THR A 1 77 ? -53.527 4.579 7.358 1.00 47.56 77 THR A O 1
ATOM 641 N N . GLN A 1 78 ? -51.353 4.070 7.622 1.00 44.22 78 GLN A N 1
ATOM 642 C CA . GLN A 1 78 ? -51.472 3.403 8.914 1.00 44.22 78 GLN A CA 1
ATOM 643 C C . GLN A 1 78 ? -50.235 3.729 9.743 1.00 44.22 78 GLN A C 1
ATOM 645 O O . GLN A 1 78 ? -49.128 3.258 9.505 1.00 44.22 78 GLN A O 1
ATOM 650 N N . THR A 1 79 ? -50.475 4.611 10.700 1.00 47.38 79 THR A N 1
ATOM 651 C CA . THR A 1 79 ? -49.618 4.945 11.821 1.00 47.38 79 THR A CA 1
ATOM 652 C C . THR A 1 79 ? -49.468 3.704 12.700 1.00 47.38 79 THR A C 1
ATOM 654 O O . THR A 1 79 ? -50.444 3.243 13.287 1.00 47.38 79 THR A O 1
ATOM 657 N N . GLN A 1 80 ? -48.254 3.175 12.823 1.00 45.44 80 GLN A N 1
ATOM 658 C CA . GLN A 1 80 ? -47.856 2.382 13.984 1.00 45.44 80 GLN A CA 1
ATOM 659 C C . GLN A 1 80 ? -46.662 3.085 14.636 1.00 45.44 80 GLN A C 1
ATOM 661 O O . GLN A 1 80 ? -45.607 3.188 14.005 1.00 45.44 80 GLN A O 1
ATOM 666 N N . PRO A 1 81 ? -46.786 3.574 15.881 1.00 46.59 81 PRO A N 1
ATOM 667 C CA . PRO A 1 81 ? -45.645 4.033 16.648 1.00 46.59 81 PRO A CA 1
ATOM 668 C C . PRO A 1 81 ? -44.903 2.793 17.152 1.00 46.59 81 PRO A C 1
ATOM 670 O O . PRO A 1 81 ? -45.145 2.297 18.249 1.00 46.59 81 PRO A O 1
ATOM 673 N N . ARG A 1 82 ? -44.010 2.242 16.328 1.00 43.91 82 ARG A N 1
ATOM 674 C CA . ARG A 1 82 ? -43.011 1.302 16.832 1.00 43.91 82 ARG A CA 1
ATOM 675 C C . ARG A 1 82 ? -41.959 2.152 17.523 1.00 43.91 82 ARG A C 1
ATOM 677 O O . ARG A 1 82 ? -41.203 2.841 16.846 1.00 43.91 82 ARG A O 1
ATOM 684 N N . ALA A 1 83 ? -41.964 2.135 18.854 1.00 48.66 83 ALA A N 1
ATOM 685 C CA . ALA A 1 83 ? -40.880 2.651 19.673 1.00 48.66 83 ALA A CA 1
ATOM 686 C C . ALA A 1 83 ? -39.568 2.057 19.144 1.00 48.66 83 ALA A C 1
ATOM 688 O O . ALA A 1 83 ? -39.252 0.889 19.372 1.00 48.66 83 ALA A O 1
ATOM 689 N N . GLN A 1 84 ? -38.855 2.846 18.342 1.00 42.00 84 GLN A N 1
ATOM 690 C CA . GLN A 1 84 ? -37.481 2.574 17.986 1.00 42.00 84 GLN A CA 1
ATOM 691 C C . GLN A 1 84 ? -36.703 2.834 19.264 1.00 42.00 84 GLN A C 1
ATOM 693 O O . GLN A 1 84 ? -36.382 3.969 19.597 1.00 42.00 84 GLN A O 1
ATOM 698 N N . SER A 1 85 ? -36.469 1.767 20.019 1.00 46.59 85 SER A N 1
ATOM 699 C CA . SER A 1 85 ? -35.330 1.703 20.915 1.00 46.59 85 SER A CA 1
ATOM 700 C C . SER A 1 85 ? -34.108 2.076 20.079 1.00 46.59 85 SER A C 1
ATOM 702 O O . SER A 1 85 ? -33.657 1.274 19.256 1.00 46.59 85 SER A O 1
ATOM 704 N N . GLU A 1 86 ? -33.643 3.318 20.223 1.00 49.38 86 GLU A N 1
ATOM 705 C CA . GLU A 1 86 ? -32.338 3.740 19.736 1.00 49.38 86 GLU A CA 1
ATOM 706 C C . GLU A 1 86 ? -31.335 2.659 20.153 1.00 49.38 86 GLU A C 1
ATOM 708 O O . GLU A 1 86 ? -31.280 2.309 21.339 1.00 49.38 86 GLU A O 1
ATOM 713 N N . PRO A 1 87 ? -30.562 2.075 19.222 1.00 43.59 87 PRO A N 1
ATOM 714 C CA . PRO A 1 87 ? -29.409 1.289 19.608 1.00 43.59 87 PRO A CA 1
ATOM 715 C C . PRO A 1 87 ? -28.513 2.242 20.388 1.00 43.59 87 PRO A C 1
ATOM 717 O O . PRO A 1 87 ? -27.921 3.155 19.812 1.00 43.59 87 PRO A O 1
ATOM 720 N N . LYS A 1 88 ? -28.496 2.075 21.713 1.00 43.03 88 LYS A N 1
ATOM 721 C CA . LYS A 1 88 ? -27.647 2.819 22.636 1.00 43.03 88 LYS A CA 1
ATOM 722 C C . LYS A 1 88 ? -26.238 2.741 22.062 1.00 43.03 88 LYS A C 1
ATOM 724 O O . LYS A 1 88 ? -25.655 1.657 22.026 1.00 43.03 88 LYS A O 1
ATOM 729 N N . ALA A 1 89 ? -25.757 3.857 21.512 1.00 48.69 89 ALA A N 1
ATOM 730 C CA . ALA A 1 89 ? -24.438 3.915 20.910 1.00 48.69 89 ALA A CA 1
ATOM 731 C C . ALA A 1 89 ? -23.448 3.371 21.948 1.00 48.69 89 ALA A C 1
ATOM 733 O O . ALA A 1 89 ? -23.526 3.793 23.108 1.00 48.69 89 ALA A O 1
ATOM 734 N N . PRO A 1 90 ? -22.578 2.407 21.596 1.00 44.75 90 PRO A N 1
ATOM 735 C CA . PRO A 1 90 ? -21.562 1.959 22.528 1.00 44.75 90 PRO A CA 1
ATOM 736 C C . PRO A 1 90 ? -20.787 3.199 22.971 1.00 44.75 90 PRO A C 1
ATOM 738 O O . PRO A 1 90 ? -20.287 3.958 22.138 1.00 44.75 90 PRO A O 1
ATOM 741 N N . ILE A 1 91 ? -20.780 3.441 24.283 1.00 46.53 91 ILE A N 1
ATOM 742 C CA . ILE A 1 91 ? -19.997 4.503 24.907 1.00 46.53 91 ILE A CA 1
ATOM 743 C C . ILE A 1 91 ? -18.547 4.095 24.669 1.00 46.53 91 ILE A C 1
ATOM 745 O O . ILE A 1 91 ? -18.015 3.221 25.348 1.00 46.53 91 ILE A O 1
ATOM 749 N N . PHE A 1 92 ? -17.966 4.624 23.597 1.00 50.34 92 PHE A N 1
ATOM 750 C CA . PHE A 1 92 ? -16.585 4.363 23.246 1.00 50.34 92 PHE A CA 1
ATOM 751 C C . PHE A 1 92 ? -15.734 5.196 24.197 1.00 50.34 92 PHE A C 1
ATOM 753 O O . PHE A 1 92 ? -15.785 6.424 24.161 1.00 50.34 92 PHE A O 1
ATOM 760 N N . ASP A 1 93 ? -15.019 4.518 25.085 1.00 51.84 93 ASP A N 1
ATOM 761 C CA . ASP A 1 93 ? -14.131 5.147 26.050 1.00 51.84 93 ASP A CA 1
ATOM 762 C C . ASP A 1 93 ? -12.971 5.818 25.290 1.00 51.84 93 ASP A C 1
ATOM 764 O O . ASP A 1 93 ? -12.163 5.150 24.633 1.00 51.84 93 ASP A O 1
ATOM 768 N N . GLU A 1 94 ? -12.924 7.153 25.303 1.00 55.19 94 GLU A N 1
ATOM 769 C CA . GLU A 1 94 ? -11.907 7.948 24.595 1.00 55.19 94 GLU A CA 1
ATOM 770 C C . GLU A 1 94 ? -10.480 7.609 25.058 1.00 55.19 94 GLU A C 1
ATOM 772 O O . GLU A 1 94 ? -9.527 7.736 24.280 1.00 55.19 94 GLU A O 1
ATOM 777 N N . SER A 1 95 ? -10.331 7.113 26.292 1.00 54.94 95 SER A N 1
ATOM 778 C CA . SER A 1 95 ? -9.046 6.666 26.833 1.00 54.94 95 SER A CA 1
ATOM 779 C C . SER A 1 95 ? -8.529 5.420 26.100 1.00 54.94 95 SER A C 1
ATOM 781 O O . SER A 1 95 ? -7.418 5.421 25.565 1.00 54.94 95 SER A O 1
ATOM 783 N N . VAL A 1 96 ? -9.384 4.403 25.944 1.00 58.66 96 VAL A N 1
ATOM 784 C CA . VAL A 1 96 ? -9.083 3.170 25.204 1.00 58.66 96 VAL A CA 1
ATOM 785 C C . VAL A 1 96 ? -8.833 3.486 23.732 1.00 58.66 96 VAL A C 1
ATOM 787 O O . VAL A 1 96 ? -7.943 2.895 23.122 1.00 58.66 96 VAL A O 1
ATOM 790 N N . ALA A 1 97 ? -9.564 4.457 23.167 1.00 63.56 97 ALA A N 1
ATOM 791 C CA . ALA A 1 97 ? -9.404 4.897 21.783 1.00 63.56 97 ALA A CA 1
ATOM 792 C C . ALA A 1 97 ? -7.999 5.435 21.458 1.00 63.56 97 ALA A C 1
ATOM 794 O O . ALA A 1 97 ? -7.562 5.352 20.309 1.00 63.56 97 ALA A O 1
ATOM 795 N N . SER A 1 98 ? -7.315 5.995 22.453 1.00 71.19 98 SER A N 1
ATOM 796 C CA . SER A 1 98 ? -5.988 6.591 22.297 1.00 71.19 98 SER A CA 1
ATOM 797 C C . SER A 1 98 ? -4.887 5.529 22.370 1.00 71.19 98 SER A C 1
ATOM 799 O O . SER A 1 98 ? -4.007 5.497 21.510 1.00 71.19 98 SER A O 1
ATOM 801 N N . GLU A 1 99 ? -5.002 4.568 23.290 1.00 82.62 99 GLU A N 1
ATOM 802 C CA . GLU A 1 99 ? -3.980 3.536 23.508 1.00 82.62 99 GLU A CA 1
ATOM 803 C C . GLU A 1 99 ? -3.779 2.615 22.287 1.00 82.62 99 GLU A C 1
ATOM 805 O O . GLU A 1 99 ? -2.651 2.304 21.897 1.00 82.62 99 GLU A O 1
ATOM 810 N N . TRP A 1 100 ? -4.859 2.176 21.625 1.00 83.81 100 TRP A N 1
ATOM 811 C CA . TRP A 1 100 ? -4.710 1.301 20.450 1.00 83.81 100 TRP A CA 1
ATOM 812 C C . TRP A 1 100 ? -4.138 2.044 19.233 1.00 83.81 100 TRP A C 1
ATOM 814 O O . TRP A 1 100 ? -3.404 1.445 18.444 1.00 83.81 100 TRP A O 1
ATOM 824 N N . LYS A 1 101 ? -4.436 3.342 19.083 1.00 84.62 101 LYS A N 1
ATOM 825 C CA . LYS A 1 101 ? -3.883 4.183 18.008 1.00 84.62 101 LYS A CA 1
ATOM 826 C C . LYS A 1 101 ? -2.388 4.401 18.193 1.00 84.62 101 LYS A C 1
ATOM 828 O O . LYS A 1 101 ? -1.648 4.363 17.212 1.00 84.62 101 LYS A O 1
ATOM 833 N N . GLU A 1 102 ? -1.941 4.578 19.432 1.00 86.06 102 GLU A N 1
ATOM 834 C CA . GLU A 1 102 ? -0.518 4.649 19.763 1.00 86.06 102 GLU A CA 1
ATOM 835 C C . GLU A 1 102 ? 0.194 3.335 19.437 1.00 86.06 102 GLU A C 1
ATOM 837 O O . GLU A 1 102 ? 1.201 3.356 18.732 1.00 86.06 102 GLU A O 1
ATOM 842 N N . LYS A 1 103 ? -0.379 2.184 19.819 1.00 88.50 103 LYS A N 1
ATOM 843 C CA . LYS A 1 103 ? 0.168 0.861 19.458 1.00 88.50 103 LYS A CA 1
ATOM 844 C C . LYS A 1 103 ? 0.295 0.676 17.944 1.00 88.50 103 LYS A C 1
ATOM 846 O O . LYS A 1 103 ? 1.313 0.168 17.474 1.00 88.50 103 LYS A O 1
ATOM 851 N N . LEU A 1 104 ? -0.697 1.122 17.168 1.00 89.44 104 LEU A N 1
ATOM 852 C CA . LEU A 1 104 ? -0.620 1.099 15.703 1.00 89.44 104 LEU A CA 1
ATOM 853 C C . LEU A 1 104 ? 0.451 2.033 15.152 1.00 89.44 104 LEU A C 1
ATOM 855 O O . LEU A 1 104 ? 1.166 1.641 14.235 1.00 89.44 104 LEU A O 1
ATOM 859 N N . SER A 1 105 ? 0.585 3.237 15.710 1.00 88.44 105 SER A N 1
ATOM 860 C CA . SER A 1 105 ? 1.650 4.172 15.340 1.00 88.44 105 SER A CA 1
ATOM 861 C C . SER A 1 105 ? 3.026 3.544 15.566 1.00 88.44 105 SER A C 1
ATOM 863 O O . SER A 1 105 ? 3.845 3.490 14.650 1.00 88.44 105 SER A O 1
ATOM 865 N N . SER A 1 106 ? 3.258 2.981 16.755 1.00 89.69 106 SER A N 1
ATOM 866 C CA . SER A 1 106 ? 4.510 2.303 17.099 1.00 89.69 106 SER A CA 1
ATOM 867 C C . SER A 1 106 ? 4.783 1.105 16.191 1.00 89.69 106 SER A C 1
ATOM 869 O O . SER A 1 106 ? 5.913 0.929 15.741 1.00 89.69 106 SER A O 1
ATOM 871 N N . SER A 1 107 ? 3.756 0.312 15.873 1.00 91.94 107 SER A N 1
ATOM 872 C CA . SER A 1 107 ? 3.871 -0.820 14.949 1.00 91.94 107 SER A CA 1
ATOM 873 C C . SER A 1 107 ? 4.172 -0.373 13.513 1.00 91.94 107 SER A C 1
ATOM 875 O O . SER A 1 107 ? 5.032 -0.951 12.858 1.00 91.94 107 SER A O 1
ATOM 877 N N . ALA A 1 108 ? 3.538 0.697 13.028 1.00 89.56 108 ALA A N 1
ATOM 878 C CA . ALA A 1 108 ? 3.808 1.250 11.703 1.00 89.56 108 ALA A CA 1
ATOM 879 C C . ALA A 1 108 ? 5.241 1.798 11.590 1.00 89.56 108 ALA A C 1
ATOM 881 O O . ALA A 1 108 ? 5.882 1.656 10.549 1.00 89.56 108 ALA A O 1
ATOM 882 N N . LEU A 1 109 ? 5.741 2.429 12.658 1.00 87.94 109 LEU A N 1
ATOM 883 C CA . LEU A 1 109 ? 7.089 2.996 12.719 1.00 87.94 109 LEU A CA 1
ATOM 884 C C . LEU A 1 109 ? 8.183 1.933 12.882 1.00 87.94 109 LEU A C 1
ATOM 886 O O . LEU A 1 109 ? 9.311 2.174 12.456 1.00 87.94 109 LEU A O 1
ATOM 890 N N . SER A 1 110 ? 7.871 0.773 13.467 1.00 89.94 110 SER A N 1
ATOM 891 C CA . SER A 1 110 ? 8.824 -0.336 13.594 1.00 89.94 110 SER A CA 1
ATOM 892 C C . SER A 1 110 ? 8.987 -1.144 12.303 1.00 89.94 110 SER A C 1
ATOM 894 O O . SER A 1 110 ? 9.964 -1.886 12.164 1.00 89.94 110 SER A O 1
ATOM 896 N N . LEU A 1 111 ? 8.084 -0.985 11.326 1.00 90.75 111 LEU A N 1
ATOM 897 C CA . LEU A 1 111 ? 8.217 -1.636 10.027 1.00 90.75 111 LEU A CA 1
ATOM 898 C C . LEU A 1 111 ? 9.471 -1.172 9.294 1.00 90.75 111 LEU A C 1
ATOM 900 O O . LEU A 1 111 ? 9.660 0.002 8.969 1.00 90.75 111 LEU A O 1
ATOM 904 N N . THR A 1 112 ? 10.300 -2.147 8.942 1.00 89.06 112 THR A N 1
ATOM 905 C CA . THR A 1 112 ? 11.507 -1.909 8.164 1.00 89.06 112 THR A CA 1
ATOM 906 C C . THR A 1 112 ? 11.219 -2.175 6.695 1.00 89.06 112 THR A C 1
ATOM 908 O O . THR A 1 112 ? 11.050 -3.315 6.266 1.00 89.06 112 THR A O 1
ATOM 911 N N . PHE A 1 113 ? 11.180 -1.107 5.902 1.00 89.56 113 PHE A N 1
ATOM 912 C CA . PHE A 1 113 ? 11.015 -1.211 4.458 1.00 89.56 113 PHE A CA 1
ATOM 913 C C . PHE A 1 113 ? 12.370 -1.316 3.766 1.00 89.56 113 PHE A C 1
ATOM 915 O O . PHE A 1 113 ? 13.251 -0.478 4.016 1.00 89.56 113 PHE A O 1
ATOM 922 N N . PRO A 1 114 ? 12.537 -2.245 2.811 1.00 77.31 114 PRO A N 1
ATOM 923 C CA . PRO A 1 114 ? 13.750 -2.293 2.020 1.00 77.31 114 PRO A CA 1
ATOM 924 C C . PRO A 1 114 ? 13.969 -0.932 1.343 1.00 77.31 114 PRO A C 1
ATOM 926 O O . PRO A 1 114 ? 13.108 -0.382 0.645 1.00 77.31 114 PRO A O 1
ATOM 929 N N . ARG A 1 115 ? 15.156 -0.360 1.576 1.00 80.00 115 ARG A N 1
ATOM 930 C CA . ARG A 1 115 ? 15.629 0.899 0.977 1.00 80.00 115 ARG A CA 1
ATOM 931 C C . ARG A 1 115 ? 14.914 2.176 1.459 1.00 80.00 115 ARG A C 1
ATOM 933 O O . ARG A 1 115 ? 14.895 3.155 0.726 1.00 80.00 115 ARG A O 1
ATOM 940 N N . GLY A 1 116 ? 14.271 2.192 2.629 1.00 80.44 116 GLY A N 1
ATOM 941 C CA . GLY A 1 116 ? 13.812 3.449 3.256 1.00 80.44 116 GLY A CA 1
ATOM 942 C C . GLY A 1 116 ? 12.427 3.950 2.830 1.00 80.44 116 GLY A C 1
ATOM 943 O O . GLY A 1 116 ? 12.217 5.152 2.699 1.00 80.44 116 GLY A O 1
ATOM 944 N N . GLY A 1 117 ? 11.487 3.034 2.566 1.00 88.88 117 GLY A N 1
ATOM 945 C CA . GLY A 1 117 ? 10.064 3.405 2.562 1.00 88.88 117 GLY A CA 1
ATOM 946 C C . GLY A 1 117 ? 9.644 3.870 3.960 1.00 88.88 117 GLY A C 1
ATOM 947 O O . GLY A 1 117 ? 10.255 3.456 4.945 1.00 88.88 117 GLY A O 1
ATOM 948 N N . LYS A 1 118 ? 8.650 4.754 4.055 1.00 92.25 118 LYS A N 1
ATOM 949 C CA . LYS A 1 118 ? 8.166 5.278 5.341 1.00 92.25 118 LYS A CA 1
ATOM 950 C C . LYS A 1 118 ? 6.648 5.310 5.355 1.00 92.25 118 LYS A C 1
ATOM 952 O O . LYS A 1 118 ? 6.044 5.720 4.367 1.00 92.25 118 LYS A O 1
ATOM 957 N N . ILE A 1 119 ? 6.038 4.954 6.478 1.00 92.62 119 ILE A N 1
ATOM 958 C CA . ILE A 1 119 ? 4.613 5.200 6.702 1.00 92.62 119 ILE A CA 1
ATOM 959 C C . ILE A 1 119 ? 4.475 6.535 7.426 1.00 92.62 119 ILE A C 1
ATOM 961 O O . ILE A 1 119 ? 5.098 6.758 8.460 1.00 92.62 119 ILE A O 1
ATOM 965 N N . ALA A 1 120 ? 3.660 7.428 6.877 1.00 90.62 120 ALA A N 1
ATOM 966 C CA . ALA A 1 120 ? 3.112 8.539 7.637 1.00 90.62 120 ALA A CA 1
ATOM 967 C C . ALA A 1 120 ? 1.767 8.100 8.225 1.00 90.62 120 ALA A C 1
ATOM 969 O O . ALA A 1 120 ? 0.899 7.639 7.479 1.00 90.62 120 ALA A O 1
ATOM 970 N N . PHE A 1 121 ? 1.622 8.240 9.543 1.00 88.50 121 PHE A N 1
ATOM 971 C CA . PHE A 1 121 ? 0.402 7.920 10.275 1.00 88.50 121 PHE A CA 1
ATOM 972 C C . PHE A 1 121 ? -0.265 9.195 10.786 1.00 88.50 121 PHE A C 1
ATOM 974 O O . PHE A 1 121 ? 0.392 10.033 11.402 1.00 88.50 121 PHE A O 1
ATOM 981 N N . ASP A 1 122 ? -1.561 9.338 10.523 1.00 84.31 122 ASP A N 1
ATOM 982 C CA . ASP A 1 122 ? -2.386 10.419 11.059 1.00 84.31 122 ASP A CA 1
ATOM 983 C C . ASP A 1 122 ? -3.807 9.906 11.357 1.00 84.31 122 ASP A C 1
ATOM 985 O O . ASP A 1 122 ? -4.663 9.893 10.471 1.00 84.31 122 ASP A O 1
ATOM 989 N N . PRO A 1 123 ? -4.094 9.478 12.598 1.00 77.62 123 PRO A N 1
ATOM 990 C CA . PRO A 1 123 ? -5.350 8.811 12.937 1.00 77.62 123 PRO A CA 1
ATOM 991 C C . PRO A 1 123 ? -6.586 9.716 12.899 1.00 77.62 123 PRO A C 1
ATOM 993 O O . PRO A 1 123 ? -7.695 9.216 13.088 1.00 77.62 123 PRO A O 1
ATOM 996 N N . GLN A 1 124 ? -6.416 11.031 12.737 1.00 75.12 124 GLN A N 1
ATOM 997 C CA . GLN A 1 124 ? -7.527 11.982 12.658 1.00 75.12 124 GLN A CA 1
ATOM 998 C C . GLN A 1 124 ? -7.969 12.239 11.213 1.00 75.12 124 GLN A C 1
ATOM 1000 O O . GLN A 1 124 ? -9.047 12.788 10.982 1.00 75.12 124 GLN A O 1
ATOM 1005 N N . LYS A 1 125 ? -7.159 11.839 10.228 1.00 80.25 125 LYS A N 1
ATOM 1006 C CA . LYS A 1 125 ? -7.485 11.990 8.810 1.00 80.25 125 LYS A CA 1
ATOM 1007 C C . LYS A 1 125 ? -8.345 10.837 8.305 1.00 80.25 125 LYS A C 1
ATOM 1009 O O . LYS A 1 125 ? -8.231 9.702 8.750 1.00 80.25 125 LYS A O 1
ATOM 1014 N N . ASP A 1 126 ? -9.135 11.124 7.269 1.00 81.81 126 ASP A N 1
ATOM 1015 C CA . ASP A 1 126 ? -9.893 10.112 6.511 1.00 81.81 126 ASP A CA 1
ATOM 1016 C C . ASP A 1 126 ? -8.973 9.039 5.895 1.00 81.81 126 ASP A C 1
ATOM 1018 O O . ASP A 1 126 ? -9.403 7.922 5.628 1.00 81.81 126 ASP A O 1
ATOM 1022 N N . THR A 1 127 ? -7.691 9.367 5.700 1.00 84.75 127 THR A N 1
ATOM 1023 C CA . THR A 1 127 ? -6.634 8.440 5.283 1.00 84.75 127 THR A CA 1
ATOM 1024 C C . THR A 1 127 ? -5.573 8.334 6.378 1.00 84.75 127 THR A C 1
ATOM 1026 O O . THR A 1 127 ? -4.610 9.107 6.366 1.00 84.75 127 THR A O 1
ATOM 1029 N N . PRO A 1 128 ? -5.723 7.394 7.324 1.00 85.00 128 PRO A N 1
ATOM 1030 C CA . PRO A 1 128 ? -4.807 7.288 8.448 1.00 85.00 128 PRO A CA 1
ATOM 1031 C C . PRO A 1 128 ? -3.401 6.840 8.065 1.00 85.00 128 PRO A C 1
ATOM 1033 O O . PRO A 1 128 ? -2.452 7.231 8.736 1.00 85.00 128 PRO A O 1
ATOM 1036 N N . PHE A 1 129 ? -3.239 6.073 6.983 1.00 92.50 129 PHE A N 1
ATOM 1037 C CA . PHE A 1 129 ? -1.934 5.567 6.560 1.00 92.50 129 PHE A CA 1
ATOM 1038 C C . PHE A 1 129 ? -1.5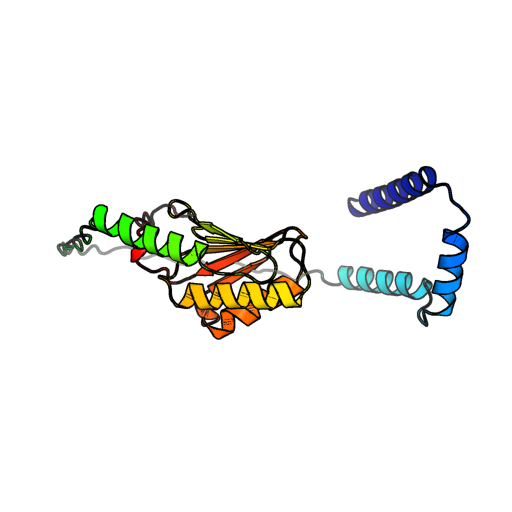67 6.025 5.158 1.00 92.50 129 PHE A C 1
ATOM 1040 O O . PHE A 1 129 ? -2.308 5.812 4.194 1.00 92.50 129 PHE A O 1
ATOM 1047 N N . VAL A 1 130 ? -0.368 6.597 5.045 1.00 94.69 130 VAL A N 1
ATOM 1048 C CA . VAL A 1 130 ? 0.247 6.946 3.766 1.00 94.69 130 VAL A CA 1
ATOM 1049 C C . VAL A 1 130 ? 1.626 6.306 3.681 1.00 94.69 130 VAL A C 1
ATOM 1051 O O . VAL A 1 130 ? 2.571 6.765 4.325 1.00 94.69 130 VAL A O 1
ATOM 1054 N N . LEU A 1 131 ? 1.761 5.270 2.856 1.00 95.38 131 LEU A N 1
ATOM 1055 C CA . LEU A 1 131 ? 3.056 4.685 2.527 1.00 95.38 131 LEU A CA 1
ATOM 1056 C C . LEU A 1 131 ? 3.759 5.578 1.502 1.00 95.38 131 LEU A C 1
ATOM 1058 O O . LEU A 1 131 ? 3.301 5.719 0.371 1.00 95.38 131 LEU A O 1
ATOM 1062 N N . LYS A 1 132 ? 4.880 6.182 1.887 1.00 94.81 132 LYS A N 1
ATOM 1063 C CA . LYS A 1 132 ? 5.739 6.975 1.006 1.00 94.81 132 LYS A CA 1
ATOM 1064 C C . LYS A 1 132 ? 6.886 6.106 0.512 1.00 94.81 132 LYS A C 1
ATOM 1066 O O . LYS A 1 132 ? 7.699 5.617 1.302 1.00 94.81 132 LYS A O 1
ATOM 1071 N N . LEU A 1 133 ? 6.947 5.923 -0.800 1.00 92.88 133 LEU A N 1
ATOM 1072 C CA . LEU A 1 133 ? 7.976 5.147 -1.470 1.00 92.88 133 LEU A CA 1
ATOM 1073 C C . LEU A 1 133 ? 8.877 6.099 -2.264 1.00 92.88 133 LEU A C 1
ATOM 1075 O O . LEU A 1 133 ? 8.457 6.585 -3.320 1.00 92.88 133 LEU A O 1
ATOM 1079 N N . PRO A 1 134 ? 10.116 6.351 -1.795 1.00 89.62 134 PRO A N 1
ATOM 1080 C CA . PRO A 1 134 ? 11.042 7.165 -2.562 1.00 89.62 134 PRO A CA 1
ATOM 1081 C C . PRO A 1 134 ? 11.400 6.485 -3.883 1.00 89.62 134 PRO A C 1
ATOM 1083 O O . PRO A 1 134 ? 11.166 5.285 -4.053 1.00 89.62 134 PRO A O 1
ATOM 1086 N N . HIS A 1 135 ? 11.923 7.255 -4.838 1.00 76.81 135 HIS A N 1
ATOM 1087 C CA . HIS A 1 135 ? 12.234 6.772 -6.185 1.00 76.81 135 HIS A CA 1
ATOM 1088 C C . HIS A 1 135 ? 13.154 5.539 -6.124 1.00 76.81 135 HIS A C 1
ATOM 1090 O O . HIS A 1 135 ? 14.279 5.616 -5.630 1.00 76.81 135 HIS A O 1
ATOM 1096 N N . LYS A 1 136 ? 12.658 4.378 -6.573 1.00 79.00 136 LYS A N 1
ATOM 1097 C CA . LYS A 1 136 ? 13.330 3.080 -6.385 1.00 79.00 136 LYS A CA 1
ATOM 1098 C C . LYS A 1 136 ? 13.114 2.122 -7.549 1.00 79.00 136 LYS A C 1
ATOM 1100 O O . LYS A 1 136 ? 12.321 2.365 -8.452 1.00 79.00 136 LYS A O 1
ATOM 1105 N N . THR A 1 137 ? 13.829 0.999 -7.489 1.00 87.38 137 THR A N 1
ATOM 1106 C CA . THR A 1 137 ? 13.648 -0.141 -8.385 1.00 87.38 137 THR A CA 1
ATOM 1107 C C . THR A 1 137 ? 12.289 -0.813 -8.179 1.00 87.38 137 THR A C 1
ATOM 1109 O O . THR A 1 137 ? 11.732 -0.833 -7.079 1.00 87.38 137 THR A O 1
ATOM 1112 N N . HIS A 1 138 ? 11.788 -1.442 -9.243 1.00 89.31 138 HIS A N 1
ATOM 1113 C CA . HIS A 1 138 ? 10.519 -2.173 -9.238 1.00 89.31 138 HIS A CA 1
ATOM 1114 C C . HIS A 1 138 ? 10.446 -3.242 -8.133 1.00 89.31 138 HIS A C 1
ATOM 1116 O O . HIS A 1 138 ? 9.426 -3.375 -7.459 1.00 89.31 138 HIS A O 1
ATOM 1122 N N . GLN A 1 139 ? 11.547 -3.964 -7.903 1.00 90.81 139 GLN A N 1
ATOM 1123 C CA . GLN A 1 139 ? 11.630 -4.984 -6.857 1.00 90.81 139 GLN A CA 1
ATOM 1124 C C . GLN A 1 139 ? 11.462 -4.376 -5.456 1.00 90.81 139 GLN A C 1
ATOM 1126 O O . GLN A 1 139 ? 10.688 -4.884 -4.653 1.00 90.81 139 GLN A O 1
ATOM 1131 N N . ALA A 1 140 ? 12.095 -3.231 -5.186 1.00 90.31 140 ALA A N 1
ATOM 1132 C CA . ALA A 1 140 ? 11.967 -2.577 -3.888 1.00 90.31 140 ALA A CA 1
ATOM 1133 C C . ALA A 1 140 ? 10.547 -2.038 -3.635 1.00 90.31 140 ALA A C 1
ATOM 1135 O O . ALA A 1 140 ? 10.091 -2.045 -2.488 1.00 90.31 140 ALA A O 1
ATOM 1136 N N . TYR A 1 141 ? 9.831 -1.603 -4.680 1.00 92.94 141 TYR A N 1
ATOM 1137 C CA . TYR A 1 141 ? 8.405 -1.283 -4.570 1.00 92.94 141 TYR A CA 1
ATOM 1138 C C . TYR A 1 141 ? 7.578 -2.513 -4.241 1.00 92.94 141 TYR A C 1
ATOM 1140 O O . TYR A 1 141 ? 6.816 -2.476 -3.280 1.00 92.94 141 TYR A O 1
ATOM 1148 N N . LYS A 1 142 ? 7.762 -3.605 -4.983 1.00 93.94 142 LYS A N 1
ATOM 1149 C CA . LYS A 1 142 ? 7.053 -4.864 -4.743 1.00 93.94 142 LYS A CA 1
ATOM 1150 C C . LYS A 1 142 ? 7.197 -5.327 -3.291 1.00 93.94 142 LYS A C 1
ATOM 1152 O O . LYS A 1 142 ? 6.186 -5.597 -2.649 1.00 93.94 142 LYS A O 1
ATOM 1157 N N . ASP A 1 143 ? 8.421 -5.350 -2.770 1.00 93.75 143 ASP A N 1
ATOM 1158 C CA . ASP A 1 143 ? 8.694 -5.815 -1.408 1.00 93.75 143 ASP A CA 1
ATOM 1159 C C . ASP A 1 143 ? 8.108 -4.861 -0.359 1.00 93.75 143 ASP A C 1
ATOM 1161 O O . ASP A 1 143 ? 7.454 -5.300 0.583 1.00 93.75 143 ASP A O 1
ATOM 1165 N N . SER A 1 144 ? 8.255 -3.544 -0.552 1.00 94.75 144 SER A N 1
ATOM 1166 C CA . SER A 1 144 ? 7.714 -2.558 0.395 1.00 94.75 144 SER A CA 1
ATOM 1167 C C . SER A 1 144 ? 6.185 -2.574 0.444 1.00 94.75 144 SER A C 1
ATOM 1169 O O . SER A 1 144 ? 5.597 -2.510 1.520 1.00 94.75 144 SER A O 1
ATOM 1171 N N . ILE A 1 145 ? 5.535 -2.672 -0.718 1.00 95.56 145 ILE A N 1
ATOM 1172 C CA . ILE A 1 145 ? 4.075 -2.753 -0.822 1.00 95.56 145 ILE A CA 1
ATOM 1173 C C . ILE A 1 145 ? 3.582 -4.066 -0.209 1.00 95.56 145 ILE A C 1
ATOM 1175 O O . ILE A 1 145 ? 2.551 -4.066 0.455 1.00 95.56 145 ILE A O 1
ATOM 1179 N N . HIS A 1 146 ? 4.305 -5.173 -0.401 1.00 95.69 146 HIS A N 1
ATOM 1180 C CA . HIS A 1 146 ? 3.931 -6.454 0.190 1.00 95.69 146 HIS A CA 1
ATOM 1181 C C . HIS A 1 146 ? 4.010 -6.431 1.718 1.00 95.69 146 HIS A C 1
ATOM 1183 O O . HIS A 1 146 ? 3.035 -6.809 2.358 1.00 95.69 146 HIS A O 1
ATOM 1189 N N . ILE A 1 147 ? 5.110 -5.923 2.286 1.00 95.06 147 ILE A N 1
ATOM 1190 C CA . ILE A 1 147 ? 5.267 -5.750 3.741 1.00 95.06 147 ILE A CA 1
ATOM 1191 C C . ILE A 1 147 ? 4.138 -4.881 4.295 1.00 95.06 147 ILE A C 1
ATOM 1193 O O . ILE A 1 147 ? 3.526 -5.224 5.301 1.00 95.06 147 ILE A O 1
ATOM 1197 N N . PHE A 1 148 ? 3.830 -3.774 3.615 1.00 96.19 148 PHE A N 1
ATOM 1198 C CA . PHE A 1 148 ? 2.753 -2.886 4.033 1.00 96.19 148 PHE A CA 1
ATOM 1199 C C . PHE A 1 148 ? 1.378 -3.562 3.976 1.00 96.19 148 PHE A C 1
ATOM 1201 O O . PHE A 1 148 ? 0.611 -3.440 4.922 1.00 96.19 148 PHE A O 1
ATOM 1208 N N . ALA A 1 149 ? 1.071 -4.284 2.895 1.00 95.88 149 ALA A N 1
ATOM 1209 C CA . ALA A 1 149 ? -0.200 -4.990 2.741 1.00 95.88 149 ALA A CA 1
ATOM 1210 C C . ALA A 1 149 ? -0.368 -6.111 3.777 1.00 95.88 149 ALA A C 1
ATOM 1212 O O . ALA A 1 149 ? -1.459 -6.280 4.313 1.00 95.88 149 ALA A O 1
ATOM 1213 N N . GLN A 1 150 ? 0.709 -6.843 4.072 1.00 95.62 150 GLN A N 1
ATOM 1214 C CA . GLN A 1 150 ? 0.716 -7.871 5.107 1.00 95.62 150 GLN A CA 1
ATOM 1215 C C . GLN A 1 150 ? 0.466 -7.255 6.481 1.00 95.62 150 GLN A C 1
ATOM 1217 O O . GLN A 1 150 ? -0.448 -7.678 7.175 1.00 95.62 150 GLN A O 1
ATOM 1222 N N . TRP A 1 151 ? 1.223 -6.218 6.843 1.00 95.38 151 TRP A N 1
ATOM 1223 C CA . TRP A 1 151 ? 1.030 -5.535 8.116 1.00 95.38 151 TRP A CA 1
ATOM 1224 C C . TRP A 1 151 ? -0.383 -4.968 8.258 1.00 95.38 151 TRP A C 1
ATOM 1226 O O . TRP A 1 151 ? -1.002 -5.125 9.302 1.00 95.38 151 TRP A O 1
ATOM 1236 N N . LEU A 1 152 ? -0.926 -4.356 7.200 1.00 94.56 152 LEU A N 1
ATOM 1237 C CA . LEU A 1 152 ? -2.275 -3.797 7.234 1.00 94.56 152 LEU A CA 1
ATOM 1238 C C . LEU A 1 152 ? -3.335 -4.876 7.514 1.00 94.56 152 LEU A C 1
ATOM 1240 O O . LEU A 1 152 ? -4.319 -4.584 8.191 1.00 94.56 152 LEU A O 1
ATOM 1244 N N . CYS A 1 153 ? -3.113 -6.110 7.052 1.00 92.88 153 CYS A N 1
ATOM 1245 C CA . CYS A 1 153 ? -3.996 -7.254 7.294 1.00 92.88 153 CYS A CA 1
ATOM 1246 C C . CYS A 1 153 ? -4.060 -7.655 8.777 1.00 92.88 153 CYS A C 1
ATOM 1248 O O . CYS A 1 153 ? -5.087 -8.153 9.229 1.00 92.88 153 CYS A O 1
ATOM 1250 N N . ASP A 1 154 ? -2.990 -7.404 9.533 1.00 91.69 154 ASP A N 1
ATOM 1251 C CA . ASP A 1 154 ? -2.904 -7.702 10.967 1.00 91.69 154 ASP A CA 1
ATOM 1252 C C . ASP A 1 154 ? -3.451 -6.554 11.840 1.00 91.69 154 ASP A C 1
ATOM 1254 O O . ASP A 1 154 ? -3.497 -6.645 13.070 1.00 91.69 154 ASP A O 1
ATOM 1258 N N . THR A 1 155 ? -3.871 -5.450 11.217 1.00 91.12 155 THR A N 1
ATOM 1259 C CA . THR A 1 155 ? -4.390 -4.261 11.900 1.00 91.12 155 THR A CA 1
ATOM 1260 C C . THR A 1 155 ? -5.883 -4.074 11.643 1.00 91.12 155 THR A C 1
ATOM 1262 O O . THR A 1 155 ? -6.398 -4.551 10.633 1.00 91.12 155 THR A O 1
ATOM 1265 N N . PRO A 1 156 ? -6.608 -3.341 12.512 1.00 90.50 156 PRO A N 1
ATOM 1266 C CA . PRO A 1 156 ? -7.972 -2.935 12.205 1.00 90.50 156 PRO A CA 1
ATOM 1267 C C . PRO A 1 156 ? -8.024 -2.205 10.858 1.00 90.50 156 PRO A C 1
ATOM 1269 O O . PRO A 1 156 ? -7.315 -1.218 10.658 1.00 90.50 156 PRO A O 1
ATOM 1272 N N . THR A 1 157 ? -8.890 -2.651 9.954 1.00 91.75 157 THR A N 1
ATOM 1273 C CA . THR A 1 157 ? -8.982 -2.168 8.577 1.00 91.75 157 THR A CA 1
ATOM 1274 C C . THR A 1 157 ? -9.487 -0.724 8.555 1.00 91.75 157 THR A C 1
ATOM 1276 O O . THR A 1 157 ? -10.623 -0.460 8.965 1.00 91.75 157 THR A O 1
ATOM 1279 N N . PRO A 1 158 ? -8.678 0.245 8.096 1.00 91.81 158 PRO A N 1
ATOM 1280 C CA . PRO A 1 158 ? -9.112 1.630 7.963 1.00 91.81 158 PRO A CA 1
ATOM 1281 C C . PRO A 1 158 ? -10.057 1.791 6.770 1.00 91.81 158 PRO A C 1
ATOM 1283 O O . PRO A 1 158 ? -10.117 0.956 5.875 1.00 91.81 158 PRO A O 1
ATOM 1286 N N . LYS A 1 159 ? -10.750 2.928 6.689 1.00 91.38 159 LYS A N 1
ATOM 1287 C CA . LYS A 1 159 ? -11.592 3.260 5.526 1.00 91.38 159 LYS A CA 1
ATOM 1288 C C . LYS A 1 159 ? -10.784 3.452 4.242 1.00 91.38 159 LYS A C 1
ATOM 1290 O O . LYS A 1 159 ? -11.246 3.095 3.159 1.00 91.38 159 LYS A O 1
ATOM 1295 N N . ARG A 1 160 ? -9.598 4.050 4.355 1.00 94.25 160 ARG A N 1
ATOM 1296 C CA . ARG A 1 160 ? -8.786 4.464 3.213 1.00 94.25 160 ARG A CA 1
ATOM 1297 C C . ARG A 1 160 ? -7.304 4.415 3.556 1.00 94.25 160 ARG A C 1
ATOM 1299 O O . ARG A 1 160 ? -6.908 4.838 4.639 1.00 94.25 160 ARG A O 1
ATOM 1306 N N . VAL A 1 161 ? -6.479 3.948 2.628 1.00 95.94 161 VAL A N 1
ATOM 1307 C CA . VAL A 1 161 ? -5.015 4.050 2.708 1.00 95.94 161 VAL A CA 1
ATOM 1308 C C . VAL A 1 161 ? -4.457 4.534 1.384 1.00 95.94 161 VAL A C 1
ATOM 1310 O O . VAL A 1 161 ? -5.051 4.319 0.328 1.00 95.94 161 VAL A O 1
ATOM 1313 N N . MET A 1 162 ? -3.297 5.180 1.434 1.00 96.50 162 MET A N 1
ATOM 1314 C CA . MET A 1 162 ? -2.650 5.713 0.241 1.00 96.50 162 MET A CA 1
ATOM 1315 C C . MET A 1 162 ? -1.216 5.220 0.121 1.00 96.50 162 MET A C 1
ATOM 1317 O O . MET A 1 162 ? -0.489 5.101 1.105 1.00 96.50 162 MET A O 1
ATOM 1321 N N . ILE A 1 163 ? -0.790 4.986 -1.115 1.00 96.75 163 ILE A N 1
ATOM 1322 C CA . ILE A 1 163 ? 0.591 4.655 -1.458 1.00 96.75 163 ILE A CA 1
ATOM 1323 C C . ILE A 1 163 ? 1.093 5.727 -2.418 1.00 96.75 163 ILE A C 1
ATOM 1325 O O . ILE A 1 163 ? 0.592 5.843 -3.533 1.00 96.75 163 ILE A O 1
ATOM 1329 N N . ARG A 1 164 ? 2.062 6.531 -1.985 1.00 95.69 164 ARG A N 1
ATOM 1330 C CA . ARG A 1 164 ? 2.647 7.629 -2.759 1.00 95.69 164 ARG A CA 1
ATOM 1331 C C . ARG A 1 164 ? 3.995 7.220 -3.338 1.00 95.69 164 ARG A C 1
ATOM 1333 O O . ARG A 1 164 ? 4.848 6.701 -2.620 1.00 95.69 164 ARG A O 1
ATOM 1340 N N . PHE A 1 165 ? 4.182 7.532 -4.614 1.00 94.12 165 PHE A N 1
ATOM 1341 C CA . PHE A 1 165 ? 5.411 7.303 -5.360 1.00 94.12 165 PHE A CA 1
ATOM 1342 C C . PHE A 1 165 ? 6.024 8.654 -5.715 1.00 94.12 165 PHE A C 1
ATOM 1344 O O . PHE A 1 165 ? 5.390 9.459 -6.398 1.00 94.12 165 PHE A O 1
ATOM 1351 N N . ASP A 1 166 ? 7.260 8.901 -5.286 1.00 89.75 166 ASP A N 1
ATOM 1352 C CA . ASP A 1 166 ? 7.938 10.177 -5.571 1.00 89.75 166 ASP A CA 1
ATOM 1353 C C . ASP A 1 166 ? 8.184 10.382 -7.079 1.00 89.75 166 ASP A C 1
ATOM 1355 O O . ASP A 1 166 ? 8.165 11.505 -7.570 1.00 89.75 166 ASP A O 1
ATOM 1359 N N . ALA A 1 167 ? 8.346 9.281 -7.818 1.00 86.38 167 ALA A N 1
ATOM 1360 C CA . ALA A 1 167 ? 8.540 9.232 -9.269 1.00 86.38 167 ALA A CA 1
ATOM 1361 C C . ALA A 1 167 ? 7.271 9.493 -10.102 1.00 86.38 167 ALA A C 1
ATOM 1363 O O . ALA A 1 167 ? 7.333 9.542 -11.330 1.00 86.38 167 ALA A O 1
ATOM 1364 N N . GLY A 1 168 ? 6.106 9.569 -9.453 1.00 87.69 168 GLY A N 1
ATOM 1365 C CA . GLY A 1 168 ? 4.813 9.410 -10.113 1.00 87.69 168 GLY A CA 1
ATOM 1366 C C . GLY A 1 168 ? 4.335 7.954 -10.139 1.00 87.69 168 GLY A C 1
ATOM 1367 O O . GLY A 1 168 ? 5.077 7.023 -9.826 1.00 87.69 168 GLY A O 1
ATOM 1368 N N . CYS A 1 169 ? 3.061 7.755 -10.485 1.00 90.56 169 CYS A N 1
ATOM 1369 C CA . CYS A 1 169 ? 2.442 6.432 -10.536 1.00 90.56 169 CYS A CA 1
ATOM 1370 C C . CYS A 1 169 ? 2.130 6.025 -11.981 1.00 90.56 169 CYS A C 1
ATOM 1372 O O . CYS A 1 169 ? 1.294 6.645 -12.644 1.00 90.56 169 CYS A O 1
ATOM 1374 N N . SER A 1 170 ? 2.734 4.937 -12.463 1.00 93.00 170 SER A N 1
ATOM 1375 C CA . SER A 1 170 ? 2.370 4.312 -13.736 1.00 93.00 170 SER A CA 1
ATOM 1376 C C . SER A 1 170 ? 1.378 3.157 -13.528 1.00 93.00 170 SER A C 1
ATOM 1378 O O . SER A 1 170 ? 0.998 2.801 -12.410 1.00 93.00 170 SER A O 1
ATOM 1380 N N . GLU A 1 171 ? 0.925 2.555 -14.630 1.00 93.69 171 GLU A N 1
ATOM 1381 C CA . GLU A 1 171 ? 0.085 1.348 -14.593 1.00 93.69 171 GLU A CA 1
ATOM 1382 C C . GLU A 1 171 ? 0.802 0.153 -13.949 1.00 93.69 171 GLU A C 1
ATOM 1384 O O . GLU A 1 171 ? 0.159 -0.688 -13.318 1.00 93.69 171 GLU A O 1
ATOM 1389 N N . LYS A 1 172 ? 2.136 0.078 -14.063 1.00 92.69 172 LYS A N 1
ATOM 1390 C CA . LYS A 1 172 ? 2.917 -1.019 -13.479 1.00 92.69 172 LYS A CA 1
ATOM 1391 C C . LYS A 1 172 ? 2.865 -0.983 -11.953 1.00 92.69 172 LYS A C 1
ATOM 1393 O O . LYS A 1 172 ? 2.654 -2.022 -11.332 1.00 92.69 172 LYS A O 1
ATOM 1398 N N . GLU A 1 173 ? 2.995 0.195 -11.341 1.00 94.19 173 GLU A N 1
ATOM 1399 C CA . GLU A 1 173 ? 2.854 0.347 -9.890 1.00 94.19 173 GLU A CA 1
ATOM 1400 C C . GLU A 1 173 ? 1.426 0.024 -9.439 1.00 94.19 173 GLU A C 1
ATOM 1402 O O . GLU A 1 173 ? 1.243 -0.637 -8.417 1.00 94.19 173 GLU A O 1
ATOM 1407 N N . GLN A 1 174 ? 0.404 0.389 -10.226 1.00 95.50 174 GLN A N 1
ATOM 1408 C CA . GLN A 1 174 ? -0.976 0.013 -9.903 1.00 95.50 174 GLN A CA 1
ATOM 1409 C C . GLN A 1 174 ? -1.175 -1.505 -9.898 1.00 95.50 174 GLN A C 1
ATOM 1411 O O . GLN A 1 174 ? -1.832 -2.045 -9.004 1.00 95.50 174 GLN A O 1
ATOM 1416 N N . GLN A 1 175 ? -0.599 -2.208 -10.872 1.00 95.69 175 GLN A N 1
ATOM 1417 C CA . GLN A 1 175 ? -0.638 -3.668 -10.917 1.00 95.69 175 GLN A CA 1
ATOM 1418 C C . GLN A 1 175 ? 0.108 -4.298 -9.736 1.00 95.69 175 GLN A C 1
ATOM 1420 O O . GLN A 1 175 ? -0.403 -5.260 -9.165 1.00 95.69 175 GLN A O 1
ATOM 1425 N N . LEU A 1 176 ? 1.249 -3.734 -9.320 1.00 95.38 176 LEU A N 1
ATOM 1426 C CA . LEU A 1 176 ? 1.970 -4.178 -8.123 1.00 95.38 176 LEU A CA 1
ATOM 1427 C C . LEU A 1 176 ? 1.111 -4.068 -6.864 1.00 95.38 176 LEU A C 1
ATOM 1429 O O . LEU A 1 176 ? 1.004 -5.039 -6.115 1.00 95.38 176 LEU A O 1
ATOM 1433 N N . VAL A 1 177 ? 0.466 -2.917 -6.653 1.00 96.44 177 VAL A N 1
ATOM 1434 C CA . VAL A 1 177 ? -0.424 -2.717 -5.502 1.00 96.44 177 VAL A CA 1
ATOM 1435 C C . VAL A 1 177 ? -1.585 -3.702 -5.539 1.00 96.44 177 VAL A C 1
ATOM 1437 O O . VAL A 1 177 ? -1.830 -4.392 -4.553 1.00 96.44 177 VAL A O 1
ATOM 1440 N N . ARG A 1 178 ? -2.250 -3.860 -6.689 1.00 96.19 178 ARG A N 1
ATOM 1441 C CA . ARG A 1 178 ? -3.325 -4.854 -6.840 1.00 96.19 178 ARG A CA 1
ATOM 1442 C C . ARG A 1 178 ? -2.849 -6.266 -6.512 1.00 96.19 178 ARG A C 1
ATOM 1444 O O . ARG A 1 178 ? -3.546 -6.983 -5.804 1.00 96.19 178 ARG A O 1
ATOM 1451 N N . ALA A 1 179 ? -1.692 -6.672 -7.027 1.00 95.75 179 ALA A N 1
ATOM 1452 C CA . ALA A 1 179 ? -1.156 -8.010 -6.812 1.00 95.75 179 ALA A CA 1
ATOM 1453 C C . ALA A 1 179 ? -0.796 -8.260 -5.342 1.00 95.75 179 ALA A C 1
ATOM 1455 O O . ALA A 1 179 ? -1.088 -9.335 -4.829 1.00 95.75 179 ALA A O 1
ATOM 1456 N N . ALA A 1 180 ? -0.195 -7.281 -4.663 1.00 96.00 180 ALA A N 1
ATOM 1457 C CA . ALA A 1 180 ? 0.155 -7.393 -3.252 1.00 96.00 180 ALA A CA 1
ATOM 1458 C C . ALA A 1 180 ? -1.090 -7.474 -2.360 1.00 96.00 180 ALA A C 1
ATOM 1460 O O . ALA A 1 180 ? -1.192 -8.387 -1.547 1.00 96.00 180 ALA A O 1
ATOM 1461 N N . PHE A 1 181 ? -2.064 -6.582 -2.553 1.00 95.88 181 PHE A N 1
ATOM 1462 C CA . PHE A 1 181 ? -3.265 -6.550 -1.717 1.00 95.88 181 PHE A CA 1
ATOM 1463 C C . PHE A 1 181 ? -4.185 -7.749 -1.958 1.00 95.88 181 PHE A C 1
ATOM 1465 O O . PHE A 1 181 ? -4.761 -8.261 -1.008 1.00 95.88 181 PHE A O 1
ATOM 1472 N N . ARG A 1 182 ? -4.272 -8.274 -3.188 1.00 94.75 182 ARG A N 1
ATOM 1473 C CA . ARG A 1 182 ? -5.061 -9.488 -3.487 1.00 94.75 182 ARG A CA 1
ATOM 1474 C C . ARG A 1 182 ? -4.580 -10.748 -2.764 1.00 94.75 182 ARG A C 1
ATOM 1476 O O . ARG A 1 182 ? -5.313 -11.728 -2.742 1.00 94.75 182 ARG A O 1
ATOM 1483 N N . LYS A 1 183 ? -3.360 -10.753 -2.217 1.00 95.00 183 LYS A N 1
ATOM 1484 C CA . LYS A 1 183 ? -2.874 -11.866 -1.389 1.00 95.00 183 LYS A CA 1
ATOM 1485 C C . LYS A 1 183 ? -3.502 -11.889 0.004 1.00 95.00 183 LYS A C 1
ATOM 1487 O O . LYS A 1 183 ? -3.502 -12.943 0.625 1.00 95.00 183 LYS A O 1
ATOM 1492 N N . HIS A 1 184 ? -3.981 -10.741 0.481 1.00 94.06 184 HIS A N 1
ATOM 1493 C CA . HIS A 1 184 ? -4.449 -10.552 1.855 1.00 94.06 184 HIS A CA 1
ATOM 1494 C C . HIS A 1 184 ? -5.931 -10.151 1.926 1.00 94.06 184 HIS A C 1
ATOM 1496 O O . HIS A 1 184 ? -6.584 -10.438 2.918 1.00 94.06 184 HIS A O 1
ATOM 1502 N N . TYR A 1 185 ? -6.471 -9.543 0.865 1.00 92.69 185 TYR A N 1
ATOM 1503 C CA . TYR A 1 185 ? -7.845 -9.043 0.790 1.00 92.69 185 TYR A CA 1
ATOM 1504 C C . TYR A 1 185 ? -8.572 -9.578 -0.442 1.00 92.69 185 TYR A C 1
ATOM 1506 O O . TYR A 1 185 ? -7.982 -9.717 -1.525 1.00 92.69 185 TYR A O 1
ATOM 1514 N N . HIS A 1 186 ? -9.882 -9.792 -0.321 1.00 91.81 186 HIS A N 1
ATOM 1515 C CA . HIS A 1 186 ? -10.706 -10.115 -1.478 1.00 91.81 186 HIS A CA 1
ATOM 1516 C C . HIS A 1 186 ? -10.892 -8.887 -2.375 1.00 91.81 186 HIS A C 1
ATOM 1518 O O . HIS A 1 186 ? -11.018 -7.749 -1.927 1.00 91.81 186 HIS A O 1
ATOM 1524 N N . ILE A 1 187 ? -10.971 -9.109 -3.691 1.00 86.81 187 ILE A N 1
ATOM 1525 C CA . ILE A 1 187 ? -11.129 -8.017 -4.666 1.00 86.81 187 ILE A CA 1
ATOM 1526 C C . ILE A 1 187 ? -12.409 -7.193 -4.453 1.00 86.81 187 ILE A C 1
ATOM 1528 O O . ILE A 1 187 ? -12.449 -6.027 -4.824 1.00 86.81 187 ILE A O 1
ATOM 1532 N N . ASN A 1 188 ? -13.433 -7.790 -3.840 1.00 91.25 188 ASN A N 1
ATOM 1533 C CA . ASN A 1 188 ? -14.716 -7.144 -3.573 1.00 91.25 188 ASN A CA 1
ATOM 1534 C C . ASN A 1 188 ? -14.720 -6.325 -2.275 1.00 91.25 188 ASN A C 1
ATOM 1536 O O . ASN A 1 188 ? -15.700 -5.638 -2.009 1.00 91.25 188 ASN A O 1
ATOM 1540 N N . GLU A 1 189 ? -13.660 -6.386 -1.469 1.00 91.12 189 GLU A N 1
ATOM 1541 C CA . GLU A 1 189 ? -13.555 -5.657 -0.197 1.00 91.12 189 GLU A CA 1
ATOM 1542 C C . GLU A 1 189 ? -12.908 -4.283 -0.369 1.00 91.12 189 GLU A C 1
ATOM 1544 O O . GLU A 1 189 ? -12.971 -3.453 0.538 1.00 91.12 189 GLU A O 1
ATOM 1549 N N . MET A 1 190 ? -12.293 -4.031 -1.529 1.00 95.25 190 MET A N 1
ATOM 1550 C CA . MET A 1 190 ? -11.499 -2.833 -1.764 1.00 95.25 190 MET A CA 1
ATOM 1551 C C . MET A 1 190 ? -11.615 -2.289 -3.189 1.00 95.25 190 MET A C 1
ATOM 1553 O O . MET A 1 190 ? -11.716 -3.026 -4.169 1.00 95.25 190 MET A O 1
ATOM 1557 N N . ILE A 1 191 ? -11.496 -0.969 -3.316 1.00 95.56 191 ILE A N 1
ATOM 1558 C CA . ILE A 1 191 ? -11.376 -0.255 -4.587 1.00 95.56 191 ILE A CA 1
ATOM 1559 C C . ILE A 1 191 ? -9.988 0.370 -4.652 1.00 95.56 191 ILE A C 1
ATOM 1561 O O . ILE A 1 191 ? -9.646 1.215 -3.831 1.00 95.56 191 ILE A O 1
ATOM 1565 N N . ILE A 1 192 ? -9.213 0.004 -5.675 1.00 95.81 192 ILE A N 1
ATOM 1566 C CA . ILE A 1 192 ? -7.865 0.536 -5.912 1.00 95.81 192 ILE A CA 1
ATOM 1567 C C . ILE A 1 192 ? -7.904 1.507 -7.098 1.00 95.81 192 ILE A C 1
ATOM 1569 O O . ILE A 1 192 ? -8.095 1.088 -8.247 1.00 95.81 192 ILE A O 1
ATOM 1573 N N . ARG A 1 193 ? -7.693 2.800 -6.834 1.00 95.25 193 ARG A N 1
ATOM 1574 C CA . ARG A 1 193 ? -7.704 3.890 -7.822 1.00 95.25 193 ARG A CA 1
ATOM 1575 C C . ARG A 1 193 ? -6.302 4.444 -8.035 1.00 95.25 193 ARG A C 1
ATOM 1577 O O . ARG A 1 193 ? -5.535 4.606 -7.095 1.00 95.25 193 ARG A O 1
ATOM 1584 N N . LYS A 1 194 ? -5.971 4.731 -9.292 1.00 95.62 194 LYS A N 1
ATOM 1585 C CA . LYS A 1 194 ? -4.721 5.399 -9.654 1.00 95.62 194 LYS A CA 1
ATOM 1586 C C . LYS A 1 194 ? -4.964 6.899 -9.725 1.00 95.62 194 LYS A C 1
ATOM 1588 O O . LYS A 1 194 ? -5.888 7.335 -10.407 1.00 95.62 194 LYS A O 1
ATOM 1593 N N . GLU A 1 195 ? -4.092 7.658 -9.090 1.00 93.69 195 GLU A N 1
ATOM 1594 C CA . GLU A 1 195 ? -3.984 9.106 -9.214 1.00 93.69 195 GLU A CA 1
ATOM 1595 C C . GLU A 1 195 ? -2.586 9.469 -9.752 1.00 93.69 195 GLU A C 1
ATOM 1597 O O . GLU A 1 195 ? -1.771 8.588 -10.027 1.00 93.69 195 GLU A O 1
ATOM 1602 N N . ALA A 1 196 ? -2.295 10.757 -9.955 1.00 87.56 196 ALA A N 1
ATOM 1603 C CA . ALA A 1 196 ? -1.089 11.195 -10.671 1.00 87.56 196 ALA A CA 1
ATOM 1604 C C . ALA A 1 196 ? 0.231 10.676 -10.055 1.00 87.56 196 ALA A C 1
ATOM 1606 O O . ALA A 1 196 ? 1.129 10.228 -10.766 1.00 87.56 196 ALA A O 1
ATOM 1607 N N . ASN A 1 197 ? 0.345 10.706 -8.728 1.00 91.56 197 ASN A N 1
ATOM 1608 C CA . ASN A 1 197 ? 1.545 10.309 -7.982 1.00 91.56 197 ASN A CA 1
ATOM 1609 C C . ASN A 1 197 ? 1.253 9.325 -6.844 1.00 91.56 197 ASN A C 1
ATOM 1611 O O . ASN A 1 197 ? 2.101 9.078 -5.985 1.00 91.56 197 ASN A O 1
ATOM 1615 N N . GLN A 1 198 ? 0.038 8.790 -6.800 1.00 95.56 198 GLN A N 1
ATOM 1616 C CA . GLN A 1 198 ? -0.402 7.967 -5.691 1.00 95.56 198 GLN A CA 1
ATOM 1617 C C . GLN A 1 198 ? -1.449 6.955 -6.127 1.00 95.56 198 GLN A C 1
ATOM 1619 O O . GLN A 1 198 ? -2.145 7.126 -7.127 1.00 95.56 198 GLN A O 1
ATOM 1624 N N . ILE A 1 199 ? -1.536 5.887 -5.353 1.00 96.69 199 ILE A N 1
ATOM 1625 C CA . ILE A 1 199 ? -2.583 4.888 -5.446 1.00 96.69 199 ILE A CA 1
ATOM 1626 C C . ILE A 1 199 ? -3.412 5.004 -4.187 1.00 96.69 199 ILE A C 1
ATOM 1628 O O . ILE A 1 199 ? -2.889 4.953 -3.074 1.00 96.69 199 ILE A O 1
ATOM 1632 N N . ASP A 1 200 ? -4.702 5.168 -4.400 1.00 96.06 200 ASP A N 1
ATOM 1633 C CA . ASP A 1 200 ? -5.696 5.253 -3.357 1.00 96.06 200 ASP A CA 1
ATOM 1634 C C . ASP A 1 200 ? -6.423 3.918 -3.223 1.00 96.06 200 ASP A C 1
ATOM 1636 O O . ASP A 1 200 ? -6.840 3.327 -4.225 1.00 96.06 200 ASP A O 1
ATOM 1640 N N . ILE A 1 201 ? -6.557 3.432 -1.995 1.00 96.62 201 ILE A N 1
ATOM 1641 C CA . ILE A 1 201 ? -7.183 2.153 -1.682 1.00 96.62 201 ILE A CA 1
ATOM 1642 C C . ILE A 1 201 ? -8.289 2.415 -0.669 1.00 96.62 201 ILE A C 1
ATOM 1644 O O . ILE A 1 201 ? -8.022 2.777 0.476 1.00 96.62 201 ILE A O 1
ATOM 1648 N N . LEU A 1 202 ? -9.533 2.234 -1.104 1.00 94.94 202 LEU A N 1
ATOM 1649 C CA . LEU A 1 202 ? -10.717 2.381 -0.263 1.00 94.94 202 LEU A CA 1
ATOM 1650 C C . LEU A 1 202 ? -11.239 1.004 0.129 1.00 94.94 202 LEU A C 1
ATOM 1652 O O . LEU A 1 202 ? -11.424 0.169 -0.752 1.00 94.94 202 LEU A O 1
ATOM 1656 N N . PHE A 1 203 ? -11.530 0.792 1.408 1.00 93.88 203 PHE A N 1
ATOM 1657 C CA . PHE A 1 203 ? -12.118 -0.447 1.915 1.00 93.88 203 PHE A CA 1
ATOM 1658 C C . PHE A 1 203 ? -13.627 -0.282 2.116 1.00 93.88 203 PHE A C 1
ATOM 1660 O O . PHE A 1 203 ? -14.088 0.731 2.643 1.00 93.88 203 PHE A O 1
ATOM 1667 N N . HIS A 1 204 ? -14.409 -1.276 1.696 1.00 91.56 204 HIS A N 1
ATOM 1668 C CA . HIS A 1 204 ? -15.871 -1.254 1.816 1.00 91.56 204 HIS A CA 1
ATOM 1669 C C . HIS A 1 204 ? -16.361 -1.473 3.249 1.00 91.56 204 HIS A C 1
ATOM 1671 O O . HIS A 1 204 ? -17.416 -0.962 3.623 1.00 91.56 204 HIS A O 1
ATOM 1677 N N . HIS A 1 205 ? -15.591 -2.211 4.047 1.00 89.69 205 HIS A N 1
ATOM 1678 C CA . HIS A 1 205 ? -15.952 -2.605 5.406 1.00 89.69 205 HIS A CA 1
ATOM 1679 C C . HIS A 1 205 ? -14.860 -2.171 6.394 1.00 89.69 205 HIS A C 1
ATOM 1681 O O . HIS A 1 205 ? -14.100 -3.013 6.866 1.00 89.69 205 HIS A O 1
ATOM 1687 N N . PRO A 1 206 ? -14.730 -0.861 6.685 1.00 89.19 206 PRO A N 1
ATOM 1688 C CA . PRO A 1 206 ? -13.799 -0.406 7.708 1.00 89.19 206 PRO A CA 1
ATOM 1689 C C . PRO A 1 206 ? -14.207 -0.915 9.089 1.00 89.19 206 PRO A C 1
ATOM 1691 O O . PRO A 1 206 ? -15.393 -0.957 9.430 1.00 89.19 206 PRO A O 1
ATOM 1694 N N . ASP A 1 207 ? -13.214 -1.232 9.911 1.00 88.31 207 ASP A N 1
ATOM 1695 C CA . ASP A 1 207 ? -13.440 -1.659 11.283 1.00 88.31 207 ASP A CA 1
ATOM 1696 C C . ASP A 1 207 ? -14.059 -0.539 12.123 1.00 88.31 207 ASP A C 1
ATOM 1698 O O . ASP A 1 207 ? -13.619 0.615 12.097 1.00 88.31 207 ASP A O 1
ATOM 1702 N N . GLN A 1 208 ? -15.038 -0.899 12.959 1.00 82.12 208 GLN A N 1
ATOM 1703 C CA . GLN A 1 208 ? -15.734 0.041 13.849 1.00 82.12 208 GLN A CA 1
ATOM 1704 C C . GLN A 1 208 ? -14.781 0.767 14.810 1.00 82.12 208 GLN A C 1
ATOM 1706 O O . GLN A 1 208 ? -15.067 1.890 15.226 1.00 82.12 208 GLN A O 1
ATOM 1711 N N . LYS A 1 209 ? -13.620 0.163 15.110 1.00 81.38 209 LYS A N 1
ATOM 1712 C CA . LYS A 1 209 ? -12.559 0.752 15.941 1.00 81.38 209 LYS A CA 1
ATOM 1713 C C . LYS A 1 209 ? -12.087 2.111 15.420 1.00 81.38 209 LYS A C 1
ATOM 1715 O O . LYS A 1 209 ? -11.708 2.956 16.222 1.00 81.38 209 LYS A O 1
ATOM 1720 N N . TRP A 1 210 ? -12.164 2.359 14.111 1.00 77.81 210 TRP A N 1
ATOM 1721 C CA . TRP A 1 210 ? -11.776 3.641 13.516 1.00 77.81 210 TRP A CA 1
ATOM 1722 C C . TRP A 1 210 ? -12.740 4.794 13.817 1.00 77.81 210 TRP A C 1
ATOM 1724 O O . TRP A 1 210 ? -12.384 5.945 13.578 1.00 77.81 210 TRP A O 1
ATOM 1734 N N . GLY A 1 211 ? -13.917 4.521 14.392 1.00 61.31 211 GLY A N 1
ATOM 1735 C CA . GLY A 1 211 ? -14.694 5.523 15.124 1.00 61.31 211 GLY A CA 1
ATOM 1736 C C . GLY A 1 211 ? -15.141 6.746 14.318 1.00 61.31 211 GLY A C 1
ATOM 1737 O O . GLY A 1 211 ? -15.268 7.831 14.884 1.00 61.31 211 GLY A O 1
ATOM 1738 N N . ILE A 1 212 ? -15.406 6.617 13.014 1.00 55.59 212 ILE A N 1
ATOM 1739 C CA . ILE A 1 212 ? -16.059 7.704 12.278 1.00 55.59 212 ILE A CA 1
ATOM 1740 C C . ILE A 1 212 ? -17.542 7.668 12.653 1.00 55.59 212 ILE A C 1
ATOM 1742 O O . ILE A 1 212 ? -18.274 6.778 12.225 1.00 55.59 212 ILE A O 1
ATOM 1746 N N . LYS A 1 213 ? -17.993 8.635 13.465 1.00 47.97 213 LYS A N 1
ATOM 1747 C CA . LYS A 1 213 ? -19.423 8.894 13.675 1.00 47.97 213 LYS A CA 1
ATOM 1748 C C . LYS A 1 213 ? -20.081 9.056 12.303 1.00 47.97 213 LYS A C 1
ATOM 1750 O O . LYS A 1 213 ? -19.815 10.020 11.585 1.00 47.97 213 LYS A O 1
ATOM 1755 N N . TYR A 1 214 ? -20.924 8.099 11.933 1.00 40.25 214 TYR A N 1
ATOM 1756 C CA . TYR A 1 214 ? -21.712 8.160 10.713 1.00 40.25 214 TYR A CA 1
ATOM 1757 C C . TYR A 1 214 ? -22.709 9.312 10.827 1.00 40.25 214 TYR A C 1
ATOM 1759 O O . TYR A 1 214 ? -23.685 9.221 11.564 1.00 40.25 214 TYR A O 1
ATOM 1767 N N . ASN A 1 215 ? -22.492 10.386 10.070 1.00 37.50 215 ASN A N 1
ATOM 1768 C CA . ASN A 1 215 ? -23.590 11.249 9.658 1.00 37.50 215 ASN A CA 1
ATOM 1769 C C . ASN A 1 215 ? -23.874 10.942 8.185 1.00 37.50 215 ASN A C 1
ATOM 1771 O O . ASN A 1 215 ? -23.360 11.598 7.281 1.00 37.50 215 ASN A O 1
ATOM 1775 N N . LEU A 1 216 ? -24.650 9.878 7.954 1.00 44.19 216 LEU A N 1
ATOM 1776 C CA . LEU A 1 216 ? -25.074 9.411 6.626 1.00 44.19 216 LEU A CA 1
ATOM 1777 C C . LEU A 1 216 ? -26.031 10.394 5.907 1.00 44.19 216 LEU A 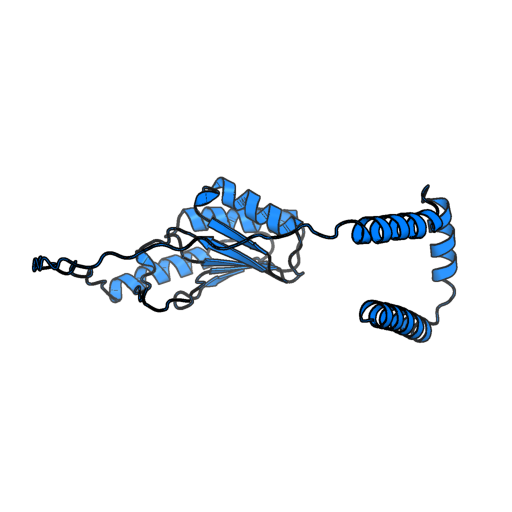C 1
ATOM 1779 O O . LEU A 1 216 ? -26.520 10.078 4.830 1.00 44.19 216 LEU A O 1
ATOM 1783 N N . ASN A 1 217 ? -26.262 11.598 6.448 1.00 37.56 217 ASN A N 1
ATOM 1784 C CA . ASN A 1 217 ? -27.200 12.594 5.912 1.00 37.56 217 ASN A CA 1
ATOM 1785 C C . ASN A 1 217 ? -26.580 13.668 5.000 1.00 37.56 217 ASN A C 1
ATOM 1787 O O . ASN A 1 217 ? -27.245 14.653 4.686 1.00 37.56 217 ASN A O 1
ATOM 1791 N N . LYS A 1 218 ? -25.338 13.513 4.529 1.00 35.47 218 LYS A N 1
ATOM 1792 C CA . LYS A 1 218 ? -24.858 14.306 3.383 1.00 35.47 218 LYS A CA 1
ATOM 1793 C C . LYS A 1 218 ? -25.014 13.499 2.101 1.00 35.47 218 LYS A C 1
ATOM 1795 O O . LYS A 1 218 ? -24.063 12.927 1.579 1.00 35.47 218 LYS A O 1
ATOM 1800 N N . THR A 1 219 ? -26.263 13.439 1.654 1.00 42.50 219 THR A N 1
ATOM 1801 C CA . THR A 1 219 ? -26.661 13.110 0.285 1.00 42.50 219 THR A CA 1
ATOM 1802 C C . THR A 1 219 ? -25.866 13.949 -0.715 1.00 42.50 219 THR A C 1
ATOM 1804 O O . THR A 1 219 ? -25.691 15.154 -0.515 1.00 42.50 219 THR A O 1
ATOM 1807 N N . PHE A 1 220 ? -25.377 13.262 -1.750 1.00 39.38 220 PHE A N 1
ATOM 1808 C CA . PHE A 1 220 ? -24.922 13.827 -3.020 1.00 39.38 220 PHE A CA 1
ATOM 1809 C C . PHE A 1 220 ? -26.014 14.665 -3.690 1.00 39.38 220 PHE A C 1
ATOM 1811 O O . PHE A 1 220 ? -27.206 14.335 -3.485 1.00 39.38 220 PHE A O 1
#